Protein AF-A0A8J7AWM9-F1 (afdb_monomer)

Foldseek 3Di:
DDPDDPPCPDVVVVVVVVVVVVVVVVVVVVVVVVVVVVVVVVVVVCCCQAPPCWWKFKFFLQAATPWIYQNVCVLQVHPGRVRRRVVPPHCLPQFFPDNVLVVVVSVVQLVPQWDFQRWGWTAHPVRDIFIKGKTKGFDADPVRHGGIIITTMDTCRVVVVVVVVVVVVVVVVVVVVVVVVVVVVVVVVCPDPVNVVVVVVVVVVVVVVVVVD

Structure (mmCIF, N/CA/C/O backbone):
data_AF-A0A8J7AWM9-F1
#
_entry.id   AF-A0A8J7AWM9-F1
#
loop_
_atom_site.group_PDB
_atom_site.id
_atom_site.type_symbol
_atom_site.label_atom_id
_atom_site.label_alt_id
_atom_site.label_comp_id
_atom_site.label_asym_id
_atom_site.label_entity_id
_atom_site.label_seq_id
_atom_site.pdbx_PDB_ins_code
_atom_site.Cartn_x
_atom_site.Cartn_y
_atom_site.Cartn_z
_atom_site.occupancy
_atom_site.B_iso_or_equiv
_atom_site.auth_seq_id
_atom_site.auth_comp_id
_atom_site.auth_asym_id
_atom_site.auth_atom_id
_atom_site.pdbx_PDB_model_num
ATOM 1 N N . MET A 1 1 ? -50.708 18.987 71.396 1.00 39.00 1 MET A N 1
ATOM 2 C CA . MET A 1 1 ? -50.757 18.471 70.014 1.00 39.00 1 MET A CA 1
ATOM 3 C C . MET A 1 1 ? -49.565 19.037 69.255 1.00 39.00 1 MET A C 1
ATOM 5 O O . MET A 1 1 ? -49.459 20.246 69.143 1.00 39.00 1 MET A O 1
ATOM 9 N N . ASN A 1 2 ? -48.657 18.137 68.867 1.00 44.44 2 ASN A N 1
ATOM 10 C CA . ASN A 1 2 ? -47.600 18.208 67.848 1.00 44.44 2 ASN A CA 1
ATOM 11 C C . ASN A 1 2 ? -46.807 19.512 67.649 1.00 44.44 2 ASN A C 1
ATOM 13 O O . ASN A 1 2 ? -47.076 20.284 66.736 1.00 44.44 2 ASN A O 1
ATOM 17 N N . GLY A 1 3 ? -45.726 19.655 68.424 1.00 46.88 3 GLY A N 1
ATOM 18 C CA . GLY A 1 3 ? -44.553 20.435 68.028 1.00 46.88 3 GLY A CA 1
ATOM 19 C C . GLY A 1 3 ? -43.627 19.571 67.170 1.00 46.88 3 GLY A C 1
ATOM 20 O O . GLY A 1 3 ? -42.791 18.845 67.702 1.00 46.88 3 GLY A O 1
ATOM 21 N N . GLY A 1 4 ? -43.816 19.603 65.852 1.00 48.31 4 GLY A N 1
ATOM 22 C CA . GLY A 1 4 ? -42.862 19.042 64.898 1.00 48.31 4 GLY A CA 1
ATOM 23 C C . GLY A 1 4 ? -41.741 20.048 64.678 1.00 48.31 4 GLY A C 1
ATOM 24 O O . GLY A 1 4 ? -41.959 21.067 64.031 1.00 48.31 4 GLY A O 1
ATOM 25 N N . ALA A 1 5 ? -40.567 19.794 65.256 1.00 51.22 5 ALA A N 1
ATOM 26 C CA . ALA A 1 5 ? -39.365 20.554 64.947 1.00 51.22 5 ALA A CA 1
ATOM 27 C C . ALA A 1 5 ? -39.035 20.358 63.460 1.00 51.22 5 ALA A C 1
ATOM 29 O O . ALA A 1 5 ? -38.795 19.236 63.011 1.00 51.22 5 ALA A O 1
ATOM 30 N N . ASP A 1 6 ? -39.082 21.448 62.701 1.00 53.09 6 ASP A N 1
ATOM 31 C CA . ASP A 1 6 ? -38.809 21.470 61.270 1.00 53.09 6 ASP A CA 1
ATOM 32 C C . ASP A 1 6 ? -37.301 21.277 61.039 1.00 53.09 6 ASP A C 1
ATOM 34 O O . ASP A 1 6 ? -36.518 22.228 61.014 1.00 53.09 6 ASP A O 1
ATOM 38 N N . LEU A 1 7 ? -36.887 20.011 60.936 1.00 53.19 7 LEU A N 1
ATOM 39 C CA . LEU A 1 7 ? -35.499 19.547 60.780 1.00 53.19 7 LEU A CA 1
ATOM 40 C C . LEU A 1 7 ? -34.778 20.143 59.550 1.00 53.19 7 LEU A C 1
ATOM 42 O O . LEU A 1 7 ? -33.559 20.038 59.445 1.00 53.19 7 LEU A O 1
ATOM 46 N N . LEU A 1 8 ? -35.498 20.800 58.633 1.00 52.47 8 LEU A N 1
ATOM 47 C CA . LEU A 1 8 ? -34.944 21.512 57.472 1.00 52.47 8 LEU A CA 1
ATOM 48 C C . LEU A 1 8 ? -34.601 22.991 57.749 1.00 52.47 8 LEU A C 1
ATOM 50 O O . LEU A 1 8 ? -34.046 23.667 56.873 1.00 52.47 8 LEU A O 1
ATOM 54 N N . SER A 1 9 ? -34.914 23.497 58.947 1.00 53.72 9 SER A N 1
ATOM 55 C CA . SER A 1 9 ? -34.579 24.857 59.397 1.00 53.72 9 SER A CA 1
ATOM 56 C C . SER A 1 9 ? -33.176 24.968 59.997 1.00 53.72 9 SER A C 1
ATOM 58 O O . SER A 1 9 ? -32.671 26.079 60.155 1.00 53.72 9 SER A O 1
ATOM 60 N N . ASP A 1 10 ? -32.539 23.840 60.329 1.00 55.00 10 ASP A N 1
ATOM 61 C CA . ASP A 1 10 ? -31.204 23.830 60.922 1.00 55.00 10 ASP A CA 1
ATOM 62 C C . ASP A 1 10 ? -30.148 24.221 59.863 1.00 55.00 10 ASP A C 1
ATOM 64 O O . ASP A 1 10 ? -29.989 23.520 58.849 1.00 55.00 10 ASP A O 1
ATOM 68 N N . PRO A 1 11 ? -29.416 25.337 60.054 1.00 59.16 11 PRO A N 1
ATOM 69 C CA . PRO A 1 11 ? -28.419 25.805 59.097 1.00 59.16 11 PRO A CA 1
ATOM 70 C C . PRO A 1 11 ? -27.324 24.765 58.815 1.00 59.16 11 PRO A C 1
ATOM 72 O O . PRO A 1 11 ? -26.828 24.721 57.687 1.00 59.16 11 PRO A O 1
ATOM 75 N N . ALA A 1 12 ? -27.000 23.874 59.761 1.00 56.69 12 ALA A N 1
ATOM 76 C CA . ALA A 1 12 ? -26.017 22.807 59.550 1.00 56.69 12 ALA A CA 1
ATOM 77 C C . ALA A 1 12 ? -26.527 21.705 58.597 1.00 56.69 12 ALA A C 1
ATOM 79 O O . ALA A 1 12 ? -25.768 21.188 57.767 1.00 56.69 12 ALA A O 1
ATOM 80 N N . ILE A 1 13 ? -27.826 21.383 58.655 1.00 57.06 13 ILE A N 1
ATOM 81 C CA . ILE A 1 13 ? -28.477 20.394 57.778 1.00 57.06 13 ILE A CA 1
ATOM 82 C C . ILE A 1 13 ? -28.680 20.977 56.373 1.00 57.06 13 ILE A C 1
ATOM 84 O O . ILE A 1 13 ? -28.414 20.293 55.383 1.00 57.06 13 ILE A O 1
ATOM 88 N N . ARG A 1 14 ? -29.038 22.266 56.253 1.00 55.66 14 ARG A N 1
ATOM 89 C CA . ARG A 1 14 ? -29.086 22.975 54.957 1.00 55.66 14 ARG A CA 1
ATOM 90 C C . ARG A 1 14 ? -27.722 23.062 54.283 1.00 55.66 14 ARG A C 1
ATOM 92 O O . ARG A 1 14 ? -27.625 22.819 53.083 1.00 55.66 14 ARG A O 1
ATOM 99 N N . GLN A 1 15 ? -26.673 23.389 55.035 1.00 55.38 15 GLN A N 1
ATOM 100 C CA . GLN A 1 15 ? -25.325 23.518 54.483 1.00 55.38 15 GLN A CA 1
ATOM 101 C C . GLN A 1 15 ? -24.774 22.158 54.031 1.00 55.38 15 GLN A C 1
ATOM 103 O O . GLN A 1 15 ? -24.171 22.073 52.963 1.00 55.38 15 GLN A O 1
ATOM 108 N N . SER A 1 16 ? -25.060 21.085 54.774 1.00 54.59 16 SER A N 1
ATOM 109 C CA . SER A 1 16 ? -24.693 19.711 54.400 1.00 54.59 16 SER A CA 1
ATOM 110 C C . SER A 1 16 ? -25.494 19.197 53.192 1.00 54.59 16 SER A C 1
ATOM 112 O O . SER A 1 16 ? -24.907 18.657 52.257 1.00 54.59 16 SER A O 1
ATOM 114 N N . SER A 1 17 ? -26.810 19.437 53.152 1.00 52.88 17 SER A N 1
ATOM 115 C CA . SER A 1 17 ? -27.691 19.077 52.026 1.00 52.88 17 SER A CA 1
ATOM 116 C C . SER A 1 17 ? -27.332 19.819 50.726 1.00 52.88 17 SER A C 1
ATOM 118 O O . SER A 1 17 ? -27.237 19.212 49.656 1.00 52.88 17 SER A O 1
ATOM 120 N N . CYS A 1 18 ? -27.015 21.115 50.814 1.00 59.47 18 CYS A N 1
ATOM 121 C CA . CYS A 1 18 ? -26.544 21.919 49.682 1.00 59.47 18 CYS A CA 1
ATOM 122 C C . CYS A 1 18 ? -25.180 21.432 49.161 1.00 59.47 18 CYS A C 1
ATOM 124 O O . CYS A 1 18 ? -24.951 21.367 47.954 1.00 59.47 18 CYS A O 1
ATOM 126 N N . ARG A 1 19 ? -24.285 21.010 50.064 1.00 60.19 19 ARG A N 1
ATOM 127 C CA . ARG A 1 19 ? -22.951 20.507 49.713 1.00 60.19 19 ARG A CA 1
ATOM 128 C C . ARG A 1 19 ? -22.999 19.142 49.018 1.00 60.19 19 ARG A C 1
ATOM 130 O O . ARG A 1 19 ? -22.282 18.946 48.042 1.00 60.19 19 ARG A O 1
ATOM 137 N N . VAL A 1 20 ? -23.878 18.238 49.457 1.00 62.59 20 VAL A N 1
ATOM 138 C CA . VAL A 1 20 ? -24.116 16.946 48.786 1.00 62.59 20 VAL A CA 1
ATOM 139 C C . VAL A 1 20 ? -24.783 17.149 47.423 1.00 62.59 20 VAL A C 1
ATOM 141 O O . VAL A 1 20 ? -24.336 16.562 46.444 1.00 62.59 20 VAL A O 1
ATOM 144 N N . THR A 1 21 ? -25.783 18.030 47.319 1.00 63.12 21 THR A N 1
ATOM 145 C CA . THR A 1 21 ? -26.461 18.314 46.038 1.00 63.12 21 THR A CA 1
ATOM 146 C C . THR A 1 21 ? -25.514 18.966 45.024 1.00 63.12 21 THR A C 1
ATOM 148 O O . THR A 1 21 ? -25.519 18.592 43.855 1.00 63.12 21 THR A O 1
ATOM 151 N N . SER A 1 22 ? -24.650 19.884 45.474 1.00 62.28 22 SER A N 1
ATOM 152 C CA . SER A 1 22 ? -23.603 20.500 44.646 1.00 62.28 22 SER A CA 1
ATOM 153 C C . SER A 1 22 ? -22.589 19.466 44.140 1.00 62.28 22 SER A C 1
ATOM 155 O O . SER A 1 22 ? -22.312 19.426 42.947 1.00 62.28 22 SER A O 1
ATOM 157 N N . MET A 1 23 ? -22.123 18.556 45.007 1.00 67.62 23 MET A N 1
ATOM 158 C CA . MET A 1 23 ? -21.198 17.475 44.632 1.00 67.62 23 MET A CA 1
ATOM 159 C C . MET A 1 23 ? -21.816 16.467 43.643 1.00 67.62 23 MET A C 1
ATOM 161 O O . MET A 1 23 ? -21.136 16.000 42.731 1.00 67.62 23 MET A O 1
ATOM 165 N N . TYR A 1 24 ? -23.104 16.140 43.794 1.00 65.62 24 TYR A N 1
ATOM 166 C CA . TYR A 1 24 ? -23.822 15.276 42.848 1.00 65.62 24 TYR A CA 1
ATOM 167 C C . TYR A 1 24 ? -24.028 15.958 41.488 1.00 65.62 24 TYR A C 1
ATOM 169 O O . TYR A 1 24 ? -23.813 15.326 40.459 1.00 65.62 24 TYR A O 1
ATOM 177 N N . LEU A 1 25 ? -24.385 17.248 41.464 1.00 69.12 25 LEU A N 1
ATOM 178 C CA . LEU A 1 25 ? -24.535 18.020 40.223 1.00 69.12 25 LEU A CA 1
ATOM 179 C C . LEU A 1 25 ? -23.213 18.160 39.460 1.00 69.12 25 LEU A C 1
ATOM 181 O O . LEU A 1 25 ? -23.213 18.050 38.233 1.00 69.12 25 LEU A O 1
ATOM 185 N N . THR A 1 26 ? -22.090 18.372 40.153 1.00 70.88 26 THR A N 1
ATOM 186 C CA . THR A 1 26 ? -20.768 18.435 39.509 1.00 70.88 26 THR A CA 1
ATOM 187 C C . THR A 1 26 ? -20.360 17.081 38.936 1.00 70.88 26 THR A C 1
ATOM 189 O O . THR A 1 26 ? -19.962 17.025 37.778 1.00 70.88 26 THR A O 1
ATOM 192 N N . PHE A 1 27 ? -20.558 15.986 39.679 1.00 73.44 27 PHE A N 1
ATOM 193 C CA . PHE A 1 27 ? -20.249 14.631 39.207 1.00 73.44 27 PHE A CA 1
ATOM 194 C C . PHE A 1 27 ? -21.070 14.236 37.967 1.00 73.44 27 PHE A C 1
ATOM 196 O O . PHE A 1 27 ? -20.525 13.719 36.991 1.00 73.44 27 PHE A O 1
ATOM 203 N N . ASP A 1 28 ? -22.374 14.528 37.959 1.00 77.81 28 ASP A N 1
ATOM 204 C CA . ASP A 1 28 ? -23.237 14.232 36.808 1.00 77.81 28 ASP A CA 1
ATOM 205 C C . ASP A 1 28 ? -22.915 15.115 35.591 1.00 77.81 28 ASP A C 1
ATOM 207 O O . ASP A 1 28 ? -23.090 14.691 34.447 1.00 77.81 28 ASP A O 1
ATOM 211 N N . THR A 1 29 ? -22.429 16.338 35.821 1.00 84.50 29 THR A N 1
ATOM 212 C C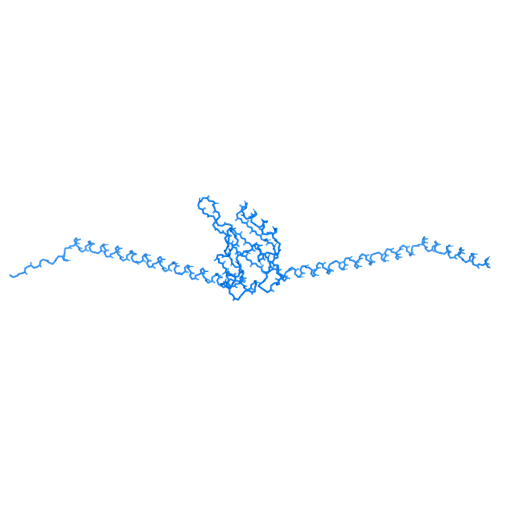A . THR A 1 29 ? -21.992 17.244 34.749 1.00 84.50 29 THR A CA 1
ATOM 213 C C . THR A 1 29 ? -20.671 16.777 34.139 1.00 84.50 29 THR A C 1
ATOM 215 O O . THR A 1 29 ? -20.568 16.706 32.917 1.00 84.50 29 THR A O 1
ATOM 218 N N . GLU A 1 30 ? -19.691 16.390 34.960 1.00 86.62 30 GLU A N 1
ATOM 219 C CA . GLU A 1 30 ? -18.404 15.844 34.507 1.00 86.62 30 GLU A CA 1
ATOM 220 C C . GLU A 1 30 ? -18.587 14.544 33.716 1.00 86.62 30 GLU A C 1
ATOM 222 O O . GLU A 1 30 ? -18.013 14.391 32.637 1.00 86.62 30 GLU A O 1
ATOM 227 N N . ARG A 1 31 ? -19.449 13.634 34.193 1.00 88.12 31 ARG A N 1
ATOM 228 C CA . ARG A 1 31 ? -19.762 12.390 33.474 1.00 88.12 31 ARG A CA 1
ATOM 229 C C . ARG A 1 31 ? -20.363 12.669 32.098 1.00 88.12 31 ARG A C 1
ATOM 231 O O . ARG A 1 31 ? -19.895 12.118 31.107 1.00 88.12 31 ARG A O 1
ATOM 238 N N . LYS A 1 32 ? -21.363 13.552 32.024 1.00 89.56 32 LYS A N 1
ATOM 239 C CA . LYS A 1 32 ? -22.009 13.919 30.753 1.00 89.56 32 LYS A CA 1
ATOM 240 C C . LYS A 1 32 ? -21.048 14.615 29.793 1.00 89.56 32 LYS A C 1
ATOM 242 O O . LYS A 1 32 ? -21.119 14.380 28.594 1.00 89.56 32 LYS A O 1
ATOM 247 N N . GLN A 1 33 ? -20.142 15.448 30.305 1.00 89.75 33 GLN A N 1
ATOM 248 C CA . GLN A 1 33 ? -19.107 16.082 29.488 1.00 89.75 33 GLN A CA 1
ATOM 249 C C . GLN A 1 33 ? -18.105 15.062 28.940 1.00 89.75 33 GLN A C 1
ATOM 251 O O . GLN A 1 33 ? -17.739 15.157 27.773 1.00 89.75 33 GLN A O 1
ATOM 256 N N . ALA A 1 34 ? -17.694 14.074 29.740 1.00 89.81 34 ALA A N 1
ATOM 257 C CA . ALA A 1 34 ? -16.811 13.002 29.284 1.00 89.81 34 ALA A CA 1
ATOM 258 C C . ALA A 1 34 ? -17.487 12.100 28.237 1.00 89.81 34 ALA A C 1
ATOM 260 O O . ALA A 1 34 ? -16.866 11.758 27.232 1.00 89.81 34 ALA A O 1
ATOM 261 N N . GLU A 1 35 ? -18.761 11.755 28.439 1.00 92.69 35 GLU A N 1
ATOM 262 C CA . GLU A 1 35 ? -19.557 10.978 27.480 1.00 92.69 35 GLU A CA 1
ATOM 263 C C . GLU A 1 35 ? -19.738 11.726 26.155 1.00 92.69 35 GLU A C 1
ATOM 265 O O . GLU A 1 35 ? -19.537 11.150 25.088 1.00 92.69 35 GLU A O 1
ATOM 270 N N . GLU A 1 36 ? -20.055 13.020 26.210 1.00 93.50 36 GLU A N 1
ATOM 271 C CA . GLU A 1 36 ? -20.203 13.842 25.011 1.00 93.50 36 GLU A CA 1
ATOM 272 C C . GLU A 1 36 ? -18.865 14.045 24.289 1.00 93.50 36 GLU A C 1
ATOM 274 O O . GLU A 1 36 ? -18.798 13.935 23.066 1.00 93.50 36 GLU A O 1
ATOM 279 N N . ALA A 1 37 ? -17.776 14.276 25.029 1.00 91.25 37 ALA A N 1
ATOM 280 C CA . ALA A 1 37 ? -16.441 14.378 24.449 1.00 91.25 37 ALA A CA 1
ATOM 281 C C . ALA A 1 37 ? -16.023 13.075 23.753 1.00 91.25 37 ALA A C 1
ATOM 283 O O . ALA A 1 37 ? -15.461 13.120 22.658 1.00 91.25 37 ALA A O 1
ATOM 284 N N . LEU A 1 38 ? -16.333 11.921 24.354 1.00 92.75 38 LEU A N 1
ATOM 285 C CA . LEU A 1 38 ? -16.103 10.616 23.740 1.00 92.75 38 LEU A CA 1
ATOM 286 C C . LEU A 1 38 ? -16.938 10.452 22.465 1.00 92.75 38 LEU A C 1
ATOM 288 O O . LEU A 1 38 ? -16.384 10.097 21.428 1.00 92.75 38 LEU A O 1
ATOM 292 N N . ARG A 1 39 ? -18.235 10.782 22.509 1.00 94.06 39 ARG A N 1
ATOM 293 C CA . ARG A 1 39 ? -19.135 10.710 21.347 1.00 94.06 39 ARG A CA 1
ATOM 294 C C . ARG A 1 39 ? -18.622 11.555 20.182 1.00 94.06 39 ARG A C 1
ATOM 296 O O . ARG A 1 39 ? -18.516 11.063 19.062 1.00 94.06 39 ARG A O 1
ATOM 303 N N . VAL A 1 40 ? -18.252 12.808 20.448 1.00 93.06 40 VAL A N 1
ATOM 304 C CA . VAL A 1 40 ? -17.713 13.723 19.432 1.00 93.06 40 VAL A CA 1
ATOM 305 C C . VAL A 1 40 ? -16.381 13.210 18.878 1.00 93.06 40 VAL A C 1
ATOM 307 O O . VAL A 1 40 ? -16.149 13.274 17.671 1.00 93.06 40 VAL A O 1
ATOM 310 N N . ALA A 1 41 ? -15.503 12.670 19.727 1.00 92.69 41 ALA A N 1
ATOM 311 C CA . ALA A 1 41 ? -14.242 12.083 19.279 1.00 92.69 41 ALA A CA 1
ATOM 312 C C . ALA A 1 41 ? -14.461 10.855 18.376 1.00 92.69 41 ALA A C 1
ATOM 314 O O . ALA A 1 41 ? -13.803 10.733 17.342 1.00 92.69 41 ALA A O 1
ATOM 315 N N . GLU A 1 42 ? -15.405 9.978 18.723 1.00 92.31 42 GLU A N 1
ATOM 316 C CA . GLU A 1 42 ? -15.766 8.807 17.918 1.00 92.31 42 GLU A CA 1
ATOM 317 C C . GLU A 1 42 ? -16.391 9.191 16.572 1.00 92.31 42 GLU A C 1
ATOM 319 O O . GLU A 1 42 ? -16.048 8.599 15.547 1.00 92.31 42 GLU A O 1
ATOM 324 N N . GLU A 1 43 ? -17.275 10.191 16.550 1.00 92.94 43 GLU A N 1
ATOM 325 C CA . GLU A 1 43 ? -17.886 10.709 15.321 1.00 92.94 43 GLU A CA 1
ATOM 326 C C . GLU A 1 43 ? -16.841 11.327 14.393 1.00 92.94 43 GLU A C 1
ATOM 328 O O . GLU A 1 43 ? -16.813 11.023 13.199 1.00 92.94 43 GLU A O 1
ATOM 333 N N . ASN A 1 44 ? -15.926 12.126 14.944 1.00 90.94 44 ASN A N 1
ATOM 334 C CA . ASN A 1 44 ? -14.829 12.711 14.179 1.00 90.94 44 ASN A CA 1
ATOM 335 C C . ASN A 1 44 ? -13.900 11.633 13.612 1.00 90.94 44 ASN A C 1
ATOM 337 O O . ASN A 1 44 ? -13.564 11.671 12.428 1.00 90.94 44 ASN A O 1
ATOM 341 N N . TYR A 1 45 ? -13.517 10.648 14.430 1.00 89.50 45 TYR A N 1
ATOM 342 C CA . TYR A 1 45 ? -12.693 9.528 13.978 1.00 89.50 45 TYR A CA 1
ATOM 343 C C . TYR A 1 45 ? -13.377 8.748 12.851 1.00 89.50 45 TYR A C 1
ATOM 345 O O . TYR A 1 45 ? -12.760 8.492 11.818 1.00 89.50 45 TYR A O 1
ATOM 353 N N . ARG A 1 46 ? -14.661 8.411 13.020 1.00 90.25 46 ARG A N 1
ATOM 354 C CA . ARG A 1 46 ? -15.441 7.691 12.009 1.00 90.25 46 ARG A CA 1
ATOM 355 C C . ARG A 1 46 ? -15.528 8.480 10.711 1.00 90.25 46 ARG A C 1
ATOM 357 O O . ARG A 1 46 ? -15.298 7.915 9.651 1.00 90.25 46 ARG A O 1
ATOM 364 N N . SER A 1 47 ? -15.785 9.781 10.805 1.00 91.56 47 SER A N 1
ATOM 365 C CA . SER A 1 47 ? -15.870 10.662 9.644 1.00 91.56 47 SER A CA 1
ATOM 366 C C . SER A 1 47 ? -14.557 10.711 8.859 1.00 91.56 47 SER A C 1
ATOM 368 O O . SER A 1 47 ? -14.576 10.556 7.640 1.00 91.56 47 SER A O 1
ATOM 370 N N . ILE A 1 48 ? -13.412 10.852 9.539 1.00 90.69 48 ILE A N 1
ATOM 371 C CA . ILE A 1 48 ? -12.089 10.831 8.891 1.00 90.69 48 ILE A CA 1
ATOM 372 C C . ILE A 1 48 ? -11.826 9.467 8.254 1.00 90.69 48 ILE A C 1
ATOM 374 O O . ILE A 1 48 ? -11.361 9.395 7.122 1.00 90.69 48 ILE A O 1
ATOM 378 N N . PHE A 1 49 ? -12.132 8.383 8.966 1.00 92.06 49 PHE A N 1
ATOM 379 C CA . PHE A 1 49 ? -11.871 7.032 8.488 1.00 92.06 49 PHE A CA 1
ATOM 380 C C . PHE A 1 49 ? -12.718 6.682 7.256 1.00 92.06 49 PHE A C 1
ATOM 382 O O . PHE A 1 49 ? -12.177 6.216 6.255 1.00 92.06 49 PHE A O 1
ATOM 389 N N . GLU A 1 50 ? -14.029 6.928 7.306 1.00 91.38 50 GLU A N 1
ATOM 390 C CA . GLU A 1 50 ? -14.979 6.569 6.246 1.00 91.38 50 GLU A CA 1
ATOM 391 C C . GLU A 1 50 ? -14.856 7.454 5.001 1.00 91.38 50 GLU A C 1
ATOM 393 O O . GLU A 1 50 ? -15.019 6.948 3.891 1.00 91.38 50 GLU A O 1
ATOM 398 N N . ASN A 1 51 ? -14.536 8.743 5.171 1.00 91.06 51 ASN A N 1
ATOM 399 C CA . ASN A 1 51 ? -14.464 9.713 4.072 1.00 91.06 51 ASN A CA 1
ATOM 400 C C . ASN A 1 51 ? -13.038 9.982 3.566 1.00 91.06 51 ASN A C 1
ATOM 402 O O . ASN A 1 51 ? -12.851 10.847 2.707 1.00 91.06 51 ASN A O 1
ATOM 406 N N . ALA A 1 52 ? -12.023 9.290 4.089 1.00 92.44 52 ALA A N 1
ATOM 407 C CA . ALA A 1 52 ? -10.663 9.416 3.578 1.00 92.44 52 ALA A CA 1
ATOM 408 C C . ALA A 1 52 ? -10.592 9.023 2.095 1.00 92.44 52 ALA A C 1
ATOM 410 O O . ALA A 1 52 ? -11.219 8.060 1.659 1.00 92.44 52 ALA A O 1
ATOM 411 N N . LEU A 1 53 ? -9.802 9.775 1.326 1.00 88.38 53 LEU A N 1
ATOM 412 C CA . LEU A 1 53 ? -9.535 9.480 -0.085 1.00 88.38 53 LEU A CA 1
ATOM 413 C C . LEU A 1 53 ? -8.5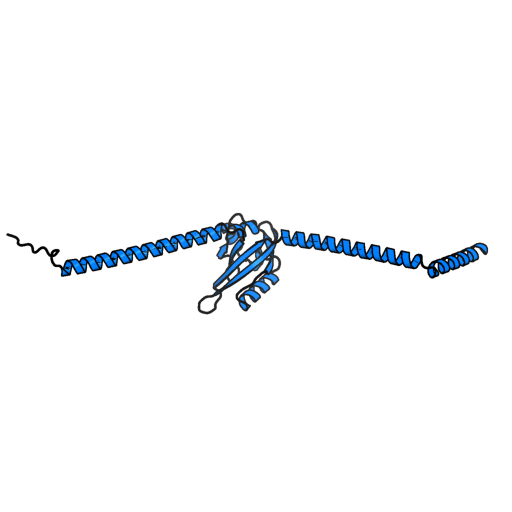26 8.338 -0.250 1.00 88.38 53 LEU A C 1
ATOM 415 O O . LEU A 1 53 ? -8.558 7.618 -1.245 1.00 88.38 53 LEU A O 1
ATOM 419 N N . GLU A 1 54 ? -7.644 8.180 0.732 1.00 93.62 54 GLU A N 1
ATOM 420 C CA . GLU A 1 54 ? -6.624 7.141 0.775 1.00 93.62 54 GLU A CA 1
ATOM 421 C C . GLU A 1 54 ? -7.121 5.909 1.528 1.00 93.62 54 GLU A C 1
ATOM 423 O O . GLU A 1 54 ? -7.980 5.983 2.416 1.00 93.62 54 GLU A O 1
ATOM 428 N N . GLY A 1 55 ? -6.563 4.753 1.176 1.00 97.19 55 GLY A N 1
ATOM 429 C CA . GLY A 1 55 ? -6.911 3.495 1.808 1.00 97.19 55 GLY A CA 1
ATOM 430 C C . GLY A 1 55 ? -6.312 3.394 3.203 1.00 97.19 55 GLY A C 1
ATOM 431 O O . GLY A 1 55 ? -5.113 3.201 3.334 1.00 97.19 55 GLY A O 1
ATOM 432 N N . ILE A 1 56 ? -7.128 3.466 4.247 1.00 97.56 56 ILE A N 1
ATOM 433 C CA . ILE A 1 56 ? -6.690 3.288 5.635 1.00 97.56 56 ILE A CA 1
ATOM 434 C C . ILE A 1 56 ? -6.928 1.838 6.043 1.00 97.56 56 ILE A C 1
ATOM 436 O O . ILE A 1 56 ? -8.000 1.277 5.793 1.00 97.56 56 ILE A O 1
ATOM 440 N N . PHE A 1 57 ? -5.952 1.238 6.720 1.00 97.00 57 PHE A N 1
ATOM 441 C CA . PHE A 1 57 ? -6.075 -0.121 7.231 1.00 97.00 57 PHE A CA 1
ATOM 442 C C . PHE A 1 57 ? -5.459 -0.294 8.619 1.00 97.00 57 PHE A C 1
ATOM 444 O O . PHE A 1 57 ? -4.575 0.449 9.046 1.00 97.00 57 PHE A O 1
ATOM 451 N N . GLN A 1 58 ? -5.905 -1.352 9.287 1.00 97.12 58 GLN A N 1
ATOM 452 C CA . GLN A 1 58 ? -5.208 -2.007 10.381 1.00 97.12 58 GLN A CA 1
ATOM 453 C C . GLN A 1 58 ? -5.102 -3.494 10.046 1.00 97.12 58 GLN A C 1
ATOM 455 O O . GLN A 1 58 ? -6.091 -4.109 9.645 1.00 97.12 58 GLN A O 1
ATOM 460 N N . SER A 1 59 ? -3.917 -4.078 10.197 1.00 96.50 59 SER A N 1
ATOM 461 C CA . SER A 1 59 ? -3.680 -5.509 9.994 1.00 96.50 59 SER A CA 1
ATOM 462 C C . SER A 1 59 ? -2.957 -6.117 11.180 1.00 96.50 59 SER A C 1
ATOM 464 O O . SER A 1 59 ? -2.207 -5.438 11.882 1.00 96.50 59 SER A O 1
ATOM 466 N N . SER A 1 60 ? -3.189 -7.401 11.404 1.00 95.12 60 SER A N 1
ATOM 467 C CA . SER A 1 60 ? -2.495 -8.134 12.449 1.00 95.12 60 SER A CA 1
ATOM 468 C C . SER A 1 60 ? -1.067 -8.511 12.019 1.00 95.12 60 SER A C 1
ATOM 470 O O . SER A 1 60 ? -0.779 -8.574 10.813 1.00 95.12 60 SER A O 1
ATOM 472 N N . PRO A 1 61 ? -0.180 -8.831 12.978 1.00 91.44 61 PRO A N 1
ATOM 473 C CA . PRO A 1 61 ? 1.131 -9.411 12.689 1.00 91.44 61 PRO A CA 1
ATOM 474 C C . PRO A 1 61 ? 1.056 -10.701 11.859 1.00 91.44 61 PRO A C 1
ATOM 476 O O . PRO A 1 61 ? 1.901 -10.948 11.002 1.00 91.44 61 PRO A O 1
ATOM 479 N N . GLU A 1 62 ? 0.001 -11.497 12.045 1.00 90.88 62 GLU A N 1
ATOM 480 C CA . GLU A 1 62 ? -0.224 -12.755 11.320 1.00 90.88 62 GLU A CA 1
ATOM 481 C C . GLU A 1 62 ? -0.708 -12.548 9.874 1.00 90.88 62 GLU A C 1
ATOM 483 O O . GLU A 1 62 ? -0.769 -13.502 9.096 1.00 90.88 62 GLU A O 1
ATOM 488 N N . GLY A 1 63 ? -1.022 -11.307 9.488 1.00 91.75 63 GLY A N 1
ATOM 489 C CA . GLY A 1 63 ? -1.310 -10.942 8.105 1.00 91.75 63 GLY A CA 1
ATOM 490 C C . GLY A 1 63 ? -2.772 -11.086 7.696 1.00 91.75 63 GLY A C 1
ATOM 491 O O . GLY A 1 63 ? -3.036 -11.481 6.562 1.00 91.75 63 GLY A O 1
ATOM 492 N N . TYR A 1 64 ? -3.716 -10.735 8.568 1.00 94.38 64 TYR A N 1
ATOM 493 C CA . TYR A 1 64 ? -5.121 -10.515 8.200 1.00 94.38 64 TYR A CA 1
ATOM 494 C C . TYR A 1 64 ? -5.556 -9.081 8.527 1.00 94.38 64 TYR A C 1
ATOM 496 O O . TYR A 1 64 ? -4.950 -8.403 9.360 1.00 94.38 64 TYR A O 1
ATOM 504 N N . PHE A 1 65 ? -6.598 -8.593 7.853 1.00 96.81 65 PHE A N 1
ATOM 505 C CA . PHE A 1 65 ? -7.139 -7.260 8.114 1.00 96.81 65 PHE A CA 1
ATOM 506 C C . PHE A 1 65 ? -8.000 -7.252 9.380 1.00 96.81 65 PHE A C 1
ATOM 508 O O . PHE A 1 65 ? -8.880 -8.088 9.557 1.00 96.81 65 PHE A O 1
ATOM 515 N N . ILE A 1 66 ? -7.757 -6.268 10.243 1.00 96.38 66 ILE A N 1
ATOM 516 C CA . ILE A 1 66 ? -8.567 -5.967 11.430 1.00 96.38 66 ILE A CA 1
ATOM 517 C C . ILE A 1 66 ? -9.600 -4.896 11.071 1.00 96.38 66 ILE A C 1
ATOM 519 O O . ILE A 1 66 ? -10.775 -5.006 11.418 1.00 96.38 66 ILE A O 1
ATOM 523 N N . ARG A 1 67 ? -9.160 -3.850 10.362 1.00 95.75 67 ARG A N 1
ATOM 524 C CA . ARG A 1 67 ? -10.007 -2.766 9.858 1.00 95.75 67 ARG A CA 1
ATOM 525 C C . ARG A 1 67 ? -9.523 -2.330 8.491 1.00 95.75 67 ARG A C 1
ATOM 527 O O . ARG A 1 67 ? -8.322 -2.279 8.249 1.00 95.75 67 ARG A O 1
ATOM 534 N N . VAL A 1 68 ? -10.459 -1.956 7.636 1.00 97.38 68 VAL A N 1
ATOM 535 C CA . VAL A 1 68 ? -10.187 -1.295 6.360 1.00 97.38 68 VAL A CA 1
ATOM 536 C C . VAL A 1 68 ? -11.250 -0.227 6.152 1.00 97.38 68 VAL A C 1
ATOM 538 O O . VAL A 1 68 ? -12.379 -0.387 6.622 1.00 97.38 68 VAL A O 1
ATOM 541 N N . ASN A 1 69 ? -10.901 0.872 5.497 1.00 97.75 69 ASN A N 1
ATOM 542 C CA . ASN A 1 69 ? -11.877 1.892 5.138 1.00 97.75 69 ASN A CA 1
ATOM 543 C C . ASN A 1 69 ? -12.460 1.658 3.728 1.00 97.75 69 ASN A C 1
ATOM 545 O O . ASN A 1 69 ? -11.955 0.816 2.974 1.00 97.75 69 ASN A O 1
ATOM 549 N N . PRO A 1 70 ? -13.531 2.383 3.344 1.00 97.94 70 PRO A N 1
ATOM 550 C CA . PRO A 1 70 ? -14.139 2.248 2.020 1.00 97.94 70 PRO A CA 1
ATOM 551 C C . PRO A 1 70 ? -13.175 2.544 0.866 1.00 97.94 70 PRO A C 1
ATOM 553 O O . PRO A 1 70 ? -13.247 1.884 -0.169 1.00 97.94 70 PRO A O 1
ATOM 556 N N . ALA A 1 71 ? -12.251 3.494 1.038 1.00 97.62 71 ALA A N 1
ATOM 557 C CA . ALA A 1 71 ? -11.269 3.819 0.010 1.00 97.62 71 ALA A CA 1
ATOM 558 C C . ALA A 1 71 ? -10.321 2.649 -0.281 1.00 97.62 71 ALA A C 1
ATOM 560 O O . ALA A 1 71 ? -10.093 2.342 -1.447 1.00 97.62 71 ALA A O 1
ATOM 561 N N . LEU A 1 72 ? -9.839 1.936 0.743 1.00 97.75 72 LEU A N 1
ATOM 562 C CA . LEU A 1 72 ? -8.984 0.763 0.545 1.00 97.75 72 LEU A CA 1
ATOM 563 C C . LEU A 1 72 ? -9.726 -0.351 -0.196 1.00 97.75 72 LEU A C 1
ATOM 565 O O . LEU A 1 72 ? -9.190 -0.923 -1.144 1.00 97.75 72 LEU A O 1
ATOM 569 N N . ALA A 1 73 ? -10.968 -0.630 0.212 1.00 97.50 73 ALA A N 1
ATOM 570 C CA . ALA A 1 73 ? -11.808 -1.609 -0.469 1.00 97.50 73 ALA A CA 1
ATOM 571 C C . ALA A 1 73 ? -11.963 -1.247 -1.952 1.00 97.50 73 ALA A C 1
ATOM 573 O O . ALA A 1 73 ? -11.731 -2.088 -2.817 1.00 97.50 73 ALA A O 1
ATOM 574 N N . LYS A 1 74 ? -12.240 0.028 -2.248 1.00 97.12 74 LYS A N 1
ATOM 575 C CA . LYS A 1 74 ? -12.373 0.535 -3.615 1.00 97.12 74 LYS A CA 1
ATOM 576 C C . LYS A 1 74 ? -11.079 0.421 -4.427 1.00 97.12 74 LYS A C 1
ATOM 578 O O . LYS A 1 74 ? -11.154 -0.008 -5.574 1.00 97.12 74 LYS A O 1
ATOM 583 N N . ILE A 1 75 ? -9.921 0.758 -3.849 1.00 96.44 75 ILE A N 1
ATOM 584 C CA . ILE A 1 75 ? -8.602 0.622 -4.501 1.00 96.44 75 ILE A CA 1
ATOM 585 C C . ILE A 1 75 ? -8.393 -0.818 -4.988 1.00 96.44 75 ILE A C 1
ATOM 587 O O . ILE A 1 75 ? -8.007 -1.044 -6.129 1.00 96.44 75 ILE A O 1
ATOM 591 N N . TYR A 1 76 ? -8.723 -1.806 -4.155 1.00 96.88 76 TYR A N 1
ATOM 592 C CA . TYR A 1 76 ? -8.566 -3.220 -4.504 1.00 96.88 76 TYR A CA 1
ATOM 593 C C . TYR A 1 76 ? -9.777 -3.845 -5.218 1.00 96.88 76 TYR A C 1
ATOM 595 O O . TYR A 1 76 ? -9.768 -5.044 -5.510 1.00 96.88 76 TYR A O 1
ATOM 603 N N . GLY A 1 77 ? -10.809 -3.058 -5.531 1.00 96.50 77 GLY A N 1
ATOM 604 C CA . GLY A 1 77 ? -11.993 -3.514 -6.264 1.00 96.50 77 GLY A CA 1
ATOM 605 C C . GLY A 1 77 ? -12.959 -4.386 -5.453 1.00 96.50 77 GLY A C 1
ATOM 606 O O . GLY A 1 77 ? -13.648 -5.224 -6.031 1.00 96.50 77 GLY A O 1
ATOM 607 N N . TYR A 1 78 ? -12.996 -4.220 -4.131 1.00 97.31 78 TYR A N 1
ATOM 608 C CA . TYR A 1 78 ? -13.984 -4.836 -3.245 1.00 97.31 78 TYR A CA 1
ATOM 609 C C . TYR A 1 78 ? -15.209 -3.939 -3.069 1.00 97.31 78 TYR A C 1
ATOM 611 O O . TYR A 1 78 ? -15.104 -2.712 -3.055 1.00 97.31 78 TYR A O 1
ATOM 619 N N . ASP A 1 79 ? -16.371 -4.565 -2.883 1.00 96.38 79 ASP A N 1
ATOM 620 C CA . ASP A 1 79 ? -17.656 -3.857 -2.830 1.00 96.38 79 ASP A CA 1
ATOM 621 C C . ASP A 1 79 ? -17.834 -3.094 -1.511 1.00 96.38 79 ASP A C 1
ATOM 623 O O . ASP A 1 79 ? -18.525 -2.079 -1.436 1.00 96.38 79 ASP A O 1
ATOM 627 N N . SER A 1 80 ? -17.207 -3.588 -0.442 1.00 97.44 80 SER A N 1
ATOM 628 C CA . SER A 1 80 ? -17.232 -2.958 0.873 1.00 97.44 80 SER A CA 1
ATOM 629 C C . SER A 1 80 ? -16.006 -3.340 1.705 1.00 97.44 80 SER A C 1
ATOM 631 O O . SER A 1 80 ? -15.373 -4.368 1.446 1.00 97.44 80 SER A O 1
ATOM 633 N N . PRO A 1 81 ? -15.703 -2.575 2.770 1.00 97.12 81 PRO A N 1
ATOM 634 C CA . PRO A 1 81 ? -14.718 -2.977 3.769 1.00 97.12 81 PRO A CA 1
ATOM 635 C C . PRO A 1 81 ? -14.928 -4.386 4.325 1.00 97.12 81 PRO A C 1
ATOM 637 O O . PRO A 1 81 ? -13.977 -5.136 4.529 1.00 97.12 81 PRO A O 1
ATOM 640 N N . HIS A 1 82 ? -16.189 -4.753 4.554 1.00 97.12 82 HIS A N 1
ATOM 641 C CA . HIS A 1 82 ? -16.548 -6.049 5.112 1.00 97.12 82 HIS A CA 1
ATOM 642 C C . HIS A 1 82 ? -16.242 -7.196 4.142 1.00 97.12 82 HIS A C 1
ATOM 644 O O . HIS A 1 82 ? -15.630 -8.186 4.535 1.00 97.12 82 HIS A O 1
ATOM 650 N N . ASP A 1 83 ? -16.603 -7.020 2.869 1.00 97.25 83 ASP A N 1
ATOM 651 C CA . ASP A 1 83 ? -16.311 -7.961 1.782 1.00 97.25 83 ASP A CA 1
ATOM 652 C C . ASP A 1 83 ? -14.798 -8.192 1.620 1.00 97.25 83 ASP A C 1
ATOM 654 O O . ASP A 1 83 ? -14.347 -9.333 1.506 1.00 97.25 83 ASP A O 1
ATOM 658 N N . MET A 1 84 ? -13.996 -7.126 1.715 1.00 96.94 84 MET A N 1
ATOM 659 C CA . MET A 1 84 ? -12.535 -7.223 1.672 1.00 96.94 84 MET A CA 1
ATOM 660 C C . MET A 1 84 ? -11.964 -8.022 2.852 1.00 96.94 84 MET A C 1
ATOM 662 O O . MET A 1 84 ? -11.155 -8.926 2.642 1.00 96.94 84 MET A O 1
ATOM 666 N N . ILE A 1 85 ? -12.391 -7.721 4.084 1.00 96.56 85 ILE A N 1
ATOM 667 C CA . ILE A 1 85 ? -11.913 -8.414 5.294 1.00 96.56 85 ILE A CA 1
ATOM 668 C C . ILE A 1 85 ? -12.275 -9.905 5.256 1.00 96.56 85 ILE A C 1
ATOM 670 O O . ILE A 1 85 ? -11.466 -10.740 5.650 1.00 96.56 85 ILE A O 1
ATOM 674 N N . GLN A 1 86 ? -13.468 -10.259 4.771 1.00 95.50 86 GLN A N 1
ATOM 675 C CA . GLN A 1 86 ? -13.888 -11.660 4.668 1.00 95.50 86 GLN A CA 1
ATOM 676 C C . GLN A 1 86 ? -13.163 -12.422 3.555 1.00 95.50 86 GLN A C 1
ATOM 678 O O . GLN A 1 86 ? -12.844 -13.599 3.721 1.00 95.50 86 GLN A O 1
ATOM 683 N N . SER A 1 87 ? -12.904 -11.761 2.427 1.00 94.50 87 SER A N 1
ATOM 684 C CA . SER A 1 87 ? -12.260 -12.385 1.269 1.00 94.50 87 SER A CA 1
ATOM 685 C C . SER A 1 87 ? -10.754 -12.586 1.472 1.00 94.50 87 SER A C 1
ATOM 687 O O . SER A 1 87 ? -10.193 -13.601 1.044 1.00 94.50 87 SER A O 1
ATOM 689 N N . ILE A 1 88 ? -10.089 -11.632 2.134 1.00 93.75 88 ILE A N 1
ATOM 690 C CA . ILE A 1 88 ? -8.643 -11.655 2.367 1.00 93.75 88 ILE A CA 1
ATOM 691 C C . ILE A 1 88 ? -8.353 -12.239 3.750 1.00 93.75 88 ILE A C 1
ATOM 693 O O . ILE A 1 88 ? -8.215 -11.535 4.749 1.00 93.75 88 ILE A O 1
ATOM 697 N N . THR A 1 89 ? -8.197 -13.558 3.780 1.00 92.88 89 THR A N 1
ATOM 698 C CA . THR A 1 89 ? -7.796 -14.315 4.976 1.00 92.88 89 THR A CA 1
ATOM 699 C C . THR A 1 89 ? -6.280 -14.357 5.165 1.00 92.88 89 THR A C 1
ATOM 701 O O . THR A 1 89 ? -5.799 -14.631 6.264 1.00 92.88 89 THR A O 1
ATOM 704 N N . ASN A 1 90 ? -5.510 -14.085 4.106 1.00 93.19 90 ASN A N 1
ATOM 705 C CA . ASN A 1 90 ? -4.055 -14.016 4.155 1.00 93.19 90 ASN A CA 1
ATOM 706 C C . ASN A 1 90 ? -3.528 -12.928 3.210 1.00 93.19 90 ASN A C 1
ATOM 708 O O . ASN A 1 90 ? -3.396 -13.143 2.004 1.00 93.19 90 ASN A O 1
ATOM 712 N N . ILE A 1 91 ? -3.172 -11.775 3.777 1.00 93.12 91 ILE A N 1
ATOM 713 C CA . ILE A 1 91 ? -2.630 -10.615 3.058 1.00 93.12 91 ILE A CA 1
ATOM 714 C C . ILE A 1 91 ? -1.403 -11.017 2.234 1.00 93.12 91 ILE A C 1
ATOM 716 O O . ILE A 1 91 ? -1.318 -10.699 1.051 1.00 93.12 91 ILE A O 1
ATOM 720 N N . SER A 1 92 ? -0.472 -11.766 2.826 1.00 90.38 92 SER A N 1
ATOM 721 C CA . SER A 1 92 ? 0.790 -12.136 2.179 1.00 90.38 92 SER A CA 1
ATOM 722 C C . SER A 1 92 ? 0.606 -12.979 0.916 1.00 90.38 92 SER A C 1
ATOM 724 O O . SER A 1 92 ? 1.426 -12.887 0.011 1.00 90.38 92 SER A O 1
ATOM 726 N N . LYS A 1 93 ? -0.441 -13.811 0.860 1.00 90.06 93 LYS A N 1
ATOM 727 C CA . LYS A 1 93 ? -0.688 -14.740 -0.256 1.00 90.06 93 LYS A CA 1
ATOM 728 C C . LYS A 1 93 ? -1.722 -14.245 -1.260 1.00 90.06 93 LYS A C 1
ATOM 730 O O . LYS A 1 93 ? -1.670 -14.655 -2.412 1.00 90.06 93 LYS A O 1
ATOM 735 N N . GLN A 1 94 ? -2.699 -13.459 -0.812 1.00 92.19 94 GLN A N 1
ATOM 736 C CA . GLN A 1 94 ? -3.835 -13.052 -1.643 1.00 92.19 94 GLN A CA 1
ATOM 737 C C . GLN A 1 94 ? -3.716 -11.612 -2.135 1.00 92.19 94 GLN A C 1
ATOM 739 O O . GLN A 1 94 ? -4.230 -11.309 -3.204 1.00 92.19 94 GLN A O 1
ATOM 744 N N . LEU A 1 95 ? -3.059 -10.731 -1.371 1.00 93.88 95 LEU A N 1
ATOM 745 C CA . LEU A 1 95 ? -2.914 -9.325 -1.742 1.00 93.88 95 LEU A CA 1
ATOM 746 C C . LEU A 1 95 ? -1.605 -9.073 -2.486 1.00 93.88 95 LEU A C 1
ATOM 748 O O . LEU A 1 95 ? -1.613 -8.376 -3.487 1.00 93.88 95 LEU A O 1
ATOM 752 N N . TYR A 1 96 ? -0.484 -9.619 -2.014 1.00 95.50 96 TYR A N 1
ATOM 753 C CA . TYR A 1 96 ? 0.825 -9.357 -2.614 1.00 95.50 96 TYR A CA 1
ATOM 754 C C . TYR A 1 96 ? 1.068 -10.252 -3.830 1.00 95.50 96 TYR A C 1
ATOM 756 O O . TYR A 1 96 ? 0.969 -11.473 -3.736 1.00 95.50 96 TYR A O 1
ATOM 764 N N . VAL A 1 97 ? 1.457 -9.638 -4.949 1.00 94.88 97 VAL A N 1
ATOM 765 C CA . VAL A 1 97 ? 1.957 -10.369 -6.127 1.00 94.88 97 VAL A CA 1
ATOM 766 C C . VAL A 1 97 ? 3.321 -10.988 -5.825 1.00 94.88 97 VAL A C 1
ATOM 768 O O . VAL A 1 97 ? 3.582 -12.145 -6.144 1.00 94.88 97 VAL A O 1
ATOM 771 N N . ASP A 1 98 ? 4.178 -10.213 -5.163 1.00 93.19 98 ASP A N 1
ATOM 772 C CA . ASP A 1 98 ? 5.550 -10.584 -4.844 1.00 93.19 98 ASP A CA 1
ATOM 773 C C . ASP A 1 98 ? 5.659 -10.910 -3.347 1.00 93.19 98 ASP A C 1
ATOM 775 O O . ASP A 1 98 ? 5.718 -10.011 -2.504 1.00 93.19 98 ASP A O 1
ATOM 779 N N . ALA A 1 99 ? 5.693 -12.200 -2.999 1.00 88.75 99 ALA A N 1
ATOM 780 C CA . ALA A 1 99 ? 5.740 -12.643 -1.600 1.00 88.75 99 ALA A CA 1
ATOM 781 C C . ALA A 1 99 ? 6.982 -12.121 -0.845 1.00 88.75 99 ALA A C 1
ATOM 783 O O . ALA A 1 99 ? 6.907 -11.828 0.349 1.00 88.75 99 ALA A O 1
ATOM 784 N N . GLU A 1 100 ? 8.107 -11.945 -1.543 1.00 92.94 100 GLU A N 1
ATOM 785 C CA . GLU A 1 100 ? 9.341 -11.379 -0.981 1.00 92.94 100 GLU A CA 1
ATOM 786 C C . GLU A 1 100 ? 9.151 -9.929 -0.522 1.00 92.94 100 GLU A C 1
ATOM 788 O O . GLU A 1 100 ? 9.604 -9.560 0.561 1.00 92.94 100 GLU A O 1
ATOM 793 N N . ARG A 1 101 ? 8.374 -9.127 -1.264 1.00 93.88 101 ARG A N 1
ATOM 794 C CA . ARG A 1 101 ? 8.087 -7.730 -0.895 1.00 93.88 101 ARG A CA 1
ATOM 795 C C . ARG A 1 101 ? 7.308 -7.643 0.410 1.00 93.88 101 ARG A C 1
ATOM 797 O O . ARG A 1 101 ? 7.516 -6.723 1.198 1.00 93.88 101 ARG A O 1
ATOM 804 N N . ARG A 1 102 ? 6.446 -8.621 0.697 1.00 92.12 102 ARG A N 1
ATOM 805 C CA . ARG A 1 102 ? 5.780 -8.688 2.001 1.00 92.12 102 ARG A CA 1
ATOM 806 C C . ARG A 1 102 ? 6.764 -9.000 3.129 1.00 92.12 102 ARG A C 1
ATOM 808 O O . ARG A 1 102 ? 6.647 -8.410 4.200 1.00 92.12 102 ARG A O 1
ATOM 815 N N . ALA A 1 103 ? 7.723 -9.897 2.906 1.00 92.19 103 ALA A N 1
ATOM 816 C CA . ALA A 1 103 ? 8.749 -10.207 3.901 1.00 92.19 103 ALA A CA 1
ATOM 817 C C . ALA A 1 103 ? 9.665 -8.998 4.174 1.00 92.19 103 ALA A C 1
ATOM 819 O O . ALA A 1 103 ? 9.970 -8.710 5.334 1.00 92.19 103 ALA A O 1
ATOM 820 N N . GLU A 1 104 ? 10.037 -8.250 3.130 1.00 95.00 104 GLU A N 1
ATOM 821 C CA . GLU A 1 104 ? 10.765 -6.978 3.247 1.00 95.00 104 GLU A CA 1
ATOM 822 C C . GLU A 1 104 ? 9.991 -5.961 4.088 1.00 95.00 104 GLU A C 1
ATOM 824 O O . GLU A 1 104 ? 10.556 -5.380 5.015 1.00 95.00 104 GLU A O 1
ATOM 829 N N . PHE A 1 105 ? 8.693 -5.789 3.810 1.00 94.12 105 PHE A N 1
ATOM 830 C CA . PHE A 1 105 ? 7.821 -4.902 4.578 1.00 94.12 105 PHE A CA 1
ATOM 831 C C . PHE A 1 105 ? 7.819 -5.262 6.069 1.00 94.12 105 PHE A C 1
ATOM 833 O O . PHE A 1 105 ? 8.045 -4.388 6.905 1.00 94.12 105 PHE A O 1
ATOM 840 N N . ILE A 1 106 ? 7.592 -6.541 6.406 1.00 92.25 106 ILE A N 1
ATOM 841 C CA . ILE A 1 106 ? 7.539 -7.005 7.804 1.00 92.25 106 ILE A CA 1
ATOM 842 C C . ILE A 1 106 ? 8.888 -6.763 8.490 1.00 92.25 106 ILE A C 1
ATOM 844 O O . ILE A 1 106 ? 8.947 -6.167 9.561 1.00 92.25 106 ILE A O 1
ATOM 848 N N . THR A 1 107 ? 9.987 -7.139 7.837 1.00 93.69 107 THR A N 1
ATOM 849 C CA . THR A 1 107 ? 11.334 -6.961 8.396 1.00 93.69 107 THR A CA 1
ATOM 850 C C . THR A 1 107 ? 11.648 -5.483 8.641 1.00 93.69 107 THR A C 1
ATOM 852 O O . THR A 1 107 ? 12.191 -5.118 9.686 1.00 93.69 107 THR A O 1
ATOM 855 N N . ALA A 1 108 ? 11.309 -4.612 7.689 1.00 94.25 108 ALA A N 1
ATOM 856 C CA . ALA A 1 108 ? 11.570 -3.183 7.794 1.00 94.25 108 ALA A CA 1
ATOM 857 C C . ALA A 1 108 ? 10.745 -2.531 8.911 1.00 94.25 108 ALA A C 1
ATOM 859 O O . ALA A 1 108 ? 11.300 -1.786 9.722 1.00 94.25 108 ALA A O 1
ATOM 860 N N . ILE A 1 109 ? 9.445 -2.833 8.993 1.00 94.19 109 ILE A N 1
ATOM 861 C CA . ILE A 1 109 ? 8.562 -2.219 9.987 1.00 94.19 109 ILE A CA 1
ATOM 862 C C . ILE A 1 109 ? 8.850 -2.721 11.406 1.00 94.19 109 ILE A C 1
ATOM 864 O O . ILE A 1 109 ? 8.782 -1.935 12.345 1.00 94.19 109 ILE A O 1
ATOM 868 N N . GLU A 1 110 ? 9.242 -3.985 11.580 1.00 90.56 110 GLU A N 1
ATOM 869 C CA . GLU A 1 110 ? 9.653 -4.514 12.888 1.00 90.56 110 GLU A CA 1
ATOM 870 C C . GLU A 1 110 ? 10.988 -3.927 13.352 1.00 90.56 110 GLU A C 1
ATOM 872 O O . GLU A 1 110 ? 11.171 -3.655 14.538 1.00 90.56 110 GLU A O 1
ATOM 877 N N . LYS A 1 111 ? 11.915 -3.676 12.421 1.00 92.06 111 LYS A N 1
ATOM 878 C CA . LYS A 1 111 ? 13.224 -3.093 12.738 1.00 92.06 111 LYS A CA 1
ATOM 879 C C . LYS A 1 111 ? 13.152 -1.598 13.050 1.00 92.06 111 LYS A C 1
ATOM 881 O O . LYS A 1 111 ? 13.878 -1.120 13.920 1.00 92.06 111 LYS A O 1
ATOM 886 N N . HIS A 1 112 ? 12.339 -0.851 12.308 1.00 92.94 112 HIS A N 1
ATOM 887 C CA . HIS A 1 112 ? 12.328 0.615 12.351 1.00 92.94 112 HIS A CA 1
ATOM 888 C C . HIS A 1 112 ? 11.071 1.205 13.003 1.00 92.94 112 HIS A C 1
ATOM 890 O O . HIS A 1 112 ? 10.998 2.416 13.203 1.00 92.94 112 HIS A O 1
ATOM 896 N N . GLY A 1 113 ? 10.065 0.382 13.309 1.00 93.19 113 GLY A N 1
ATOM 897 C CA . GLY A 1 113 ? 8.764 0.792 13.849 1.00 93.19 113 GLY A CA 1
ATOM 898 C C . GLY A 1 113 ? 7.855 1.497 12.836 1.00 93.19 113 GLY A C 1
ATOM 899 O O . GLY A 1 113 ? 6.642 1.543 13.022 1.00 93.19 113 GLY A O 1
ATOM 900 N N . THR A 1 114 ? 8.418 2.033 11.753 1.00 96.00 114 THR A N 1
ATOM 901 C CA . THR A 1 114 ? 7.703 2.735 10.685 1.00 96.00 114 THR A CA 1
ATOM 902 C C . THR A 1 114 ? 8.311 2.404 9.330 1.00 96.00 114 THR A C 1
ATOM 904 O O . THR A 1 114 ? 9.498 2.093 9.228 1.00 96.00 114 THR A O 1
ATOM 907 N N . ILE A 1 115 ? 7.492 2.489 8.291 1.00 96.62 115 ILE A N 1
ATOM 908 C CA . ILE A 1 115 ? 7.894 2.377 6.896 1.00 96.62 115 ILE A CA 1
ATOM 909 C C . ILE A 1 115 ? 7.150 3.441 6.092 1.00 96.62 115 ILE A C 1
ATOM 911 O O . ILE A 1 115 ? 5.995 3.751 6.389 1.00 96.62 115 ILE A O 1
ATOM 915 N N . LYS A 1 116 ? 7.834 4.019 5.110 1.00 96.44 116 LYS A N 1
ATOM 916 C CA . LYS A 1 116 ? 7.298 5.052 4.226 1.00 96.44 116 LYS A CA 1
ATOM 917 C C . LYS A 1 116 ? 7.673 4.760 2.788 1.00 96.44 116 LYS A C 1
ATOM 919 O O . LYS A 1 116 ? 8.703 4.126 2.552 1.00 96.44 116 LYS A O 1
ATOM 924 N N . ASP A 1 117 ? 6.844 5.242 1.873 1.00 95.69 117 ASP A N 1
ATOM 925 C CA . ASP A 1 117 ? 7.039 5.178 0.429 1.00 95.69 117 ASP A CA 1
ATOM 926 C C . ASP A 1 117 ? 7.321 3.750 -0.071 1.00 95.69 117 ASP A C 1
ATOM 928 O O . ASP A 1 117 ? 8.040 3.536 -1.049 1.00 95.69 117 ASP A O 1
ATOM 932 N N . PHE A 1 118 ? 6.783 2.732 0.612 1.00 97.12 118 PHE A N 1
ATOM 933 C CA . PHE A 1 118 ? 7.043 1.349 0.236 1.00 97.12 118 PHE A CA 1
ATOM 934 C C . PHE A 1 118 ? 6.134 0.954 -0.924 1.00 97.12 118 PHE A C 1
ATOM 936 O O . PHE A 1 118 ? 4.920 0.847 -0.776 1.00 97.12 118 PHE A O 1
ATOM 943 N N . GLU A 1 119 ? 6.714 0.734 -2.096 1.00 97.25 119 GLU A N 1
ATOM 944 C CA . GLU A 1 119 ? 5.957 0.393 -3.299 1.00 97.25 119 GLU A CA 1
ATOM 945 C C . GLU A 1 119 ? 5.896 -1.124 -3.513 1.00 97.25 119 GLU A C 1
ATOM 947 O O . GLU A 1 119 ? 6.917 -1.818 -3.505 1.00 97.25 119 GLU A O 1
ATOM 952 N N . TYR A 1 120 ? 4.707 -1.654 -3.780 1.00 96.69 120 TYR A N 1
ATOM 953 C CA . TYR A 1 120 ? 4.508 -3.059 -4.126 1.00 96.69 120 TYR A CA 1
ATOM 954 C C . TYR A 1 120 ? 3.384 -3.234 -5.144 1.00 96.69 120 TYR A C 1
ATOM 956 O O . TYR A 1 120 ? 2.592 -2.326 -5.394 1.00 96.69 120 TYR A O 1
ATOM 964 N N . ARG A 1 121 ? 3.334 -4.426 -5.741 1.00 97.19 121 ARG A N 1
ATOM 965 C CA . ARG A 1 121 ? 2.253 -4.833 -6.636 1.00 97.19 121 ARG A CA 1
ATOM 966 C C . ARG A 1 121 ? 1.225 -5.643 -5.866 1.00 97.19 121 ARG A C 1
ATOM 968 O O . ARG A 1 121 ? 1.582 -6.621 -5.199 1.00 97.19 121 ARG A O 1
ATOM 975 N N . GLY A 1 122 ? -0.030 -5.231 -5.986 1.00 97.06 122 GLY A N 1
ATOM 976 C CA . GLY A 1 122 ? -1.163 -5.849 -5.318 1.00 97.06 122 GLY A CA 1
ATOM 977 C C . GLY A 1 122 ? -2.152 -6.474 -6.300 1.00 97.06 122 GLY A C 1
ATOM 978 O O . GLY A 1 122 ? -2.376 -5.924 -7.378 1.00 97.06 122 GLY A O 1
ATOM 979 N N . TYR A 1 123 ? -2.753 -7.603 -5.928 1.00 97.50 123 TYR A N 1
ATOM 980 C CA . TYR A 1 123 ? -3.891 -8.190 -6.632 1.00 97.50 123 TYR A CA 1
ATOM 981 C C . TYR A 1 123 ? -5.204 -7.535 -6.192 1.00 97.50 123 TYR A C 1
ATOM 983 O O . TYR A 1 123 ? -5.497 -7.416 -5.001 1.00 97.50 123 TYR A O 1
ATOM 991 N N . CYS A 1 124 ? -6.028 -7.162 -7.165 1.00 96.88 124 CYS A N 1
ATOM 992 C CA . CYS A 1 124 ? -7.416 -6.760 -6.961 1.00 96.88 124 CYS A CA 1
ATOM 993 C C . CYS A 1 124 ? -8.342 -7.987 -6.869 1.00 96.88 124 CYS A C 1
ATOM 995 O O . CYS A 1 124 ? -7.980 -9.089 -7.289 1.00 96.88 124 CYS A O 1
ATOM 997 N N . LYS A 1 125 ? -9.584 -7.791 -6.402 1.00 96.00 125 LYS A N 1
ATOM 998 C CA . LYS A 1 125 ? -10.617 -8.847 -6.295 1.00 96.00 125 LYS A CA 1
ATOM 999 C C . LYS A 1 125 ? -10.852 -9.607 -7.610 1.00 96.00 125 LYS A C 1
ATOM 1001 O O . LYS A 1 125 ? -11.101 -10.808 -7.602 1.00 96.00 125 LYS A O 1
ATOM 1006 N N . ASN A 1 126 ? -10.763 -8.915 -8.744 1.00 94.94 126 ASN A N 1
ATOM 1007 C CA . ASN A 1 126 ? -10.932 -9.480 -10.088 1.00 94.94 126 ASN A CA 1
ATOM 1008 C C . ASN A 1 126 ? -9.653 -10.138 -10.660 1.00 94.94 126 ASN A C 1
ATOM 1010 O O . ASN A 1 126 ? -9.677 -10.612 -11.794 1.00 94.94 126 ASN A O 1
ATOM 1014 N N . GLY A 1 127 ? -8.539 -10.133 -9.920 1.00 94.31 127 GLY A N 1
ATOM 1015 C CA . GLY A 1 127 ? -7.239 -10.655 -10.348 1.00 94.31 127 GLY A CA 1
ATOM 1016 C C . GLY A 1 127 ? -6.347 -9.675 -11.120 1.00 94.31 127 GLY A C 1
ATOM 1017 O O . GLY A 1 127 ? -5.223 -10.045 -11.460 1.00 94.31 127 GLY A O 1
ATOM 1018 N N . SER A 1 128 ? -6.787 -8.439 -11.396 1.00 96.31 128 SER A N 1
ATOM 1019 C CA . SER A 1 128 ? -5.904 -7.421 -11.982 1.00 96.31 128 SER A CA 1
ATOM 1020 C C . SER A 1 128 ? -4.800 -7.018 -11.008 1.00 96.31 128 SER A C 1
ATOM 1022 O O . SER A 1 128 ? -4.955 -7.148 -9.795 1.00 96.31 128 SER A O 1
ATOM 1024 N N . ILE A 1 129 ? -3.690 -6.511 -11.541 1.00 97.00 129 ILE A N 1
ATOM 1025 C CA . ILE A 1 129 ? -2.552 -6.051 -10.745 1.00 97.00 129 ILE A CA 1
ATOM 1026 C C . ILE A 1 129 ? -2.511 -4.528 -10.768 1.00 97.00 129 ILE A C 1
ATOM 1028 O O . ILE A 1 129 ? -2.561 -3.927 -11.841 1.00 97.00 129 ILE A O 1
ATOM 1032 N N . ILE A 1 130 ? -2.363 -3.932 -9.590 1.00 97.25 130 ILE A N 1
ATOM 1033 C CA . ILE A 1 130 ? -2.151 -2.495 -9.402 1.00 97.25 130 ILE A CA 1
ATOM 1034 C C . ILE A 1 130 ? -0.822 -2.239 -8.696 1.00 97.25 130 ILE A C 1
ATOM 1036 O O . ILE A 1 130 ? -0.303 -3.100 -7.980 1.00 97.25 130 ILE A O 1
ATOM 1040 N N . TRP A 1 131 ? -0.268 -1.048 -8.902 1.00 97.88 131 TRP A N 1
ATOM 1041 C CA . TRP A 1 131 ? 0.846 -0.553 -8.105 1.00 97.88 131 TRP A CA 1
ATOM 1042 C C . TRP A 1 131 ? 0.317 0.232 -6.918 1.00 97.88 131 TRP A C 1
ATOM 1044 O O . TRP A 1 131 ? -0.457 1.172 -7.076 1.00 97.88 131 TRP A O 1
ATOM 1054 N N . THR A 1 132 ? 0.792 -0.120 -5.733 1.00 97.31 132 THR A N 1
ATOM 1055 C CA . THR A 1 132 ? 0.392 0.532 -4.492 1.00 97.31 132 THR A CA 1
ATOM 1056 C C . THR A 1 132 ? 1.601 0.992 -3.706 1.00 97.31 132 THR A C 1
ATOM 1058 O O . THR A 1 132 ? 2.604 0.282 -3.622 1.00 97.31 132 THR A O 1
ATOM 1061 N N . GLN A 1 133 ? 1.478 2.161 -3.095 1.00 97.75 133 GLN A N 1
ATOM 1062 C CA . GLN A 1 133 ? 2.425 2.692 -2.128 1.00 97.75 133 GLN A CA 1
ATOM 1063 C C . GLN A 1 133 ? 1.814 2.605 -0.731 1.00 97.75 133 GLN A C 1
ATOM 1065 O O . GLN A 1 133 ? 0.629 2.892 -0.569 1.00 97.75 133 GLN A O 1
ATOM 1070 N N . ILE A 1 134 ? 2.601 2.196 0.263 1.00 97.19 134 ILE A N 1
ATOM 1071 C CA . ILE A 1 134 ? 2.165 2.082 1.657 1.00 97.19 134 ILE A CA 1
ATOM 1072 C C . ILE A 1 134 ? 3.093 2.841 2.603 1.00 97.19 134 ILE A C 1
ATOM 1074 O O . ILE A 1 134 ? 4.312 2.648 2.591 1.00 97.19 134 ILE A O 1
ATOM 1078 N N . ASP A 1 135 ? 2.464 3.617 3.483 1.00 97.88 135 ASP A N 1
ATOM 1079 C CA . ASP A 1 135 ? 3.074 4.183 4.681 1.00 97.88 135 ASP A CA 1
ATOM 1080 C C . ASP A 1 135 ? 2.421 3.524 5.890 1.00 97.88 135 ASP A C 1
ATOM 1082 O O . ASP A 1 135 ? 1.197 3.539 6.031 1.00 97.88 135 ASP A O 1
ATOM 1086 N N . ALA A 1 136 ? 3.218 2.932 6.774 1.00 97.50 136 ALA A N 1
ATOM 1087 C CA . ALA A 1 136 ? 2.689 2.197 7.914 1.00 97.50 136 ALA A CA 1
ATOM 1088 C C . ALA A 1 136 ? 3.579 2.307 9.149 1.00 97.50 136 ALA 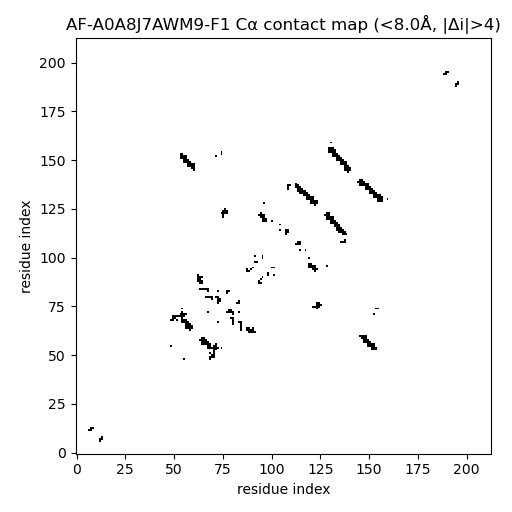A C 1
ATOM 1090 O O . ALA A 1 136 ? 4.784 2.555 9.071 1.00 97.50 136 ALA A O 1
ATOM 1091 N N . ARG A 1 137 ? 2.977 2.074 10.313 1.00 97.19 137 ARG A N 1
ATOM 1092 C CA . ARG A 1 137 ? 3.679 1.946 11.590 1.00 97.19 137 ARG A CA 1
ATOM 1093 C C . ARG A 1 137 ? 3.236 0.712 12.358 1.00 97.19 137 ARG A C 1
ATOM 1095 O O . ARG A 1 137 ? 2.083 0.290 12.263 1.00 97.19 137 ARG A O 1
ATOM 1102 N N . ALA A 1 138 ? 4.154 0.162 13.140 1.00 96.75 138 ALA A N 1
ATOM 1103 C CA . ALA A 1 138 ? 3.852 -0.847 14.139 1.00 96.75 138 ALA A CA 1
ATOM 1104 C C . ALA A 1 138 ? 3.328 -0.165 15.404 1.00 96.75 138 ALA A C 1
ATOM 1106 O O . ALA A 1 138 ? 3.962 0.743 15.944 1.00 96.75 138 ALA A O 1
ATOM 1107 N N . VAL A 1 139 ? 2.169 -0.610 15.881 1.00 96.06 139 VAL A N 1
ATOM 1108 C CA . VAL A 1 139 ? 1.628 -0.205 17.177 1.00 96.06 139 VAL A CA 1
ATOM 1109 C C . VAL A 1 139 ? 1.955 -1.296 18.180 1.00 96.06 139 VAL A C 1
ATOM 1111 O O . VAL A 1 139 ? 1.599 -2.457 17.977 1.00 96.06 139 VAL A O 1
ATOM 1114 N N . THR A 1 140 ? 2.652 -0.928 19.253 1.00 94.75 140 THR A N 1
ATOM 1115 C CA . THR A 1 140 ? 3.121 -1.863 20.277 1.00 94.75 140 THR A CA 1
ATOM 1116 C C . THR A 1 140 ? 2.394 -1.682 21.603 1.00 94.75 140 THR A C 1
ATOM 1118 O O . THR A 1 140 ? 1.923 -0.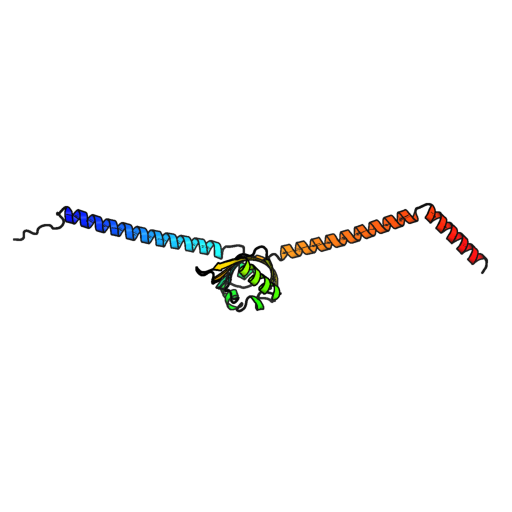592 21.925 1.00 94.75 140 THR A O 1
ATOM 1121 N N . ASP A 1 141 ? 2.346 -2.745 22.401 1.00 93.44 141 ASP A N 1
ATOM 1122 C CA . ASP A 1 141 ? 1.934 -2.678 23.800 1.00 93.44 141 ASP A CA 1
ATOM 1123 C C . ASP A 1 141 ? 3.030 -2.055 24.689 1.00 93.44 141 ASP A C 1
ATOM 1125 O O . ASP A 1 141 ? 4.130 -1.724 24.235 1.00 93.44 141 ASP A O 1
ATOM 1129 N N . GLY A 1 142 ? 2.742 -1.913 25.988 1.00 91.31 142 GLY A N 1
ATOM 1130 C CA . GLY A 1 142 ? 3.704 -1.402 26.973 1.00 91.31 142 GLY A CA 1
ATOM 1131 C C . GLY A 1 142 ? 4.946 -2.283 27.180 1.00 91.31 142 GLY A C 1
ATOM 1132 O O . GLY A 1 142 ? 5.898 -1.838 27.814 1.00 91.31 142 GLY A O 1
ATOM 1133 N N . ASN A 1 143 ? 4.959 -3.503 26.634 1.00 90.50 143 ASN A N 1
ATOM 1134 C CA . ASN A 1 143 ? 6.074 -4.449 26.692 1.00 90.50 143 ASN A CA 1
ATOM 1135 C C . ASN A 1 143 ? 6.863 -4.509 25.369 1.00 90.50 143 ASN A C 1
ATOM 1137 O O . ASN A 1 143 ? 7.751 -5.351 25.229 1.00 90.50 143 ASN A O 1
ATOM 1141 N N . GLY A 1 144 ? 6.537 -3.655 24.393 1.00 86.56 144 GLY A N 1
ATOM 1142 C CA . GLY A 1 144 ? 7.189 -3.617 23.084 1.00 86.56 144 GLY A CA 1
ATOM 1143 C C . GLY A 1 144 ? 6.740 -4.714 22.115 1.00 86.56 144 GLY A C 1
ATOM 1144 O O . GLY A 1 144 ? 7.376 -4.898 21.080 1.00 86.56 144 GLY A O 1
ATOM 1145 N N . ARG A 1 145 ? 5.661 -5.450 22.411 1.00 90.69 145 ARG A N 1
ATOM 1146 C CA . ARG A 1 145 ? 5.090 -6.432 21.476 1.00 90.69 145 ARG A CA 1
ATOM 1147 C C . ARG A 1 145 ? 4.189 -5.728 20.477 1.00 90.69 145 ARG A C 1
ATOM 1149 O O . ARG A 1 145 ? 3.354 -4.921 20.873 1.00 90.69 145 ARG A O 1
ATOM 1156 N N . VAL A 1 146 ? 4.322 -6.055 19.196 1.00 93.56 146 VAL A N 1
ATOM 1157 C CA . VAL A 1 146 ? 3.453 -5.508 18.146 1.00 93.56 146 VAL A CA 1
ATOM 1158 C C . VAL A 1 146 ? 2.035 -6.056 1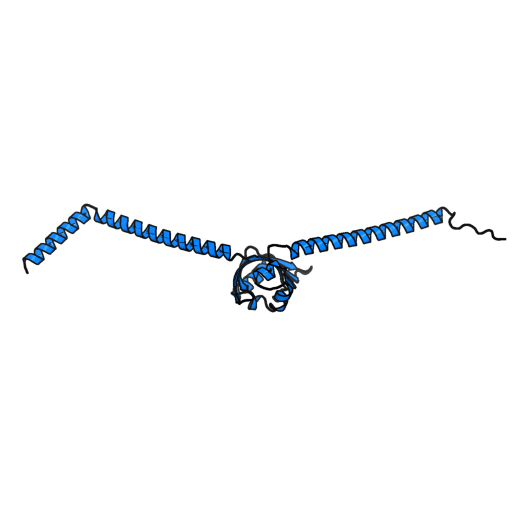8.316 1.00 93.56 146 VAL A C 1
ATOM 1160 O O . VAL A 1 146 ? 1.835 -7.267 18.315 1.00 93.56 146 VAL A O 1
ATOM 1163 N N . ILE A 1 147 ? 1.059 -5.160 18.457 1.00 95.06 147 ILE A N 1
ATOM 1164 C CA . ILE A 1 147 ? -0.370 -5.491 18.537 1.00 95.06 147 ILE A CA 1
ATOM 1165 C C . ILE A 1 147 ? -0.966 -5.538 17.127 1.00 95.06 147 ILE A C 1
ATOM 1167 O O . ILE A 1 147 ? -1.704 -6.460 16.790 1.00 95.06 147 ILE A O 1
ATOM 1171 N N . TYR A 1 148 ? -0.651 -4.540 16.301 1.00 96.38 148 TYR A N 1
ATOM 1172 C CA . TYR A 1 148 ? -1.096 -4.445 14.913 1.00 96.38 148 TYR A CA 1
ATOM 1173 C C . TYR A 1 148 ? -0.220 -3.465 14.125 1.00 96.38 148 TYR A C 1
ATOM 1175 O O . TYR A 1 148 ? 0.514 -2.652 14.693 1.00 96.38 148 TYR A O 1
ATOM 1183 N N . TYR A 1 149 ? -0.332 -3.523 12.802 1.00 96.62 149 TYR A N 1
ATOM 1184 C CA . TYR A 1 149 ? 0.177 -2.502 11.895 1.00 96.62 149 TYR A CA 1
ATOM 1185 C C . TYR A 1 149 ? -0.974 -1.635 11.418 1.00 96.62 149 TYR A C 1
ATOM 1187 O O . TYR A 1 149 ? -2.028 -2.157 11.055 1.00 96.62 149 TYR A O 1
ATOM 1195 N N . GLU A 1 150 ? -0.766 -0.329 11.366 1.00 96.75 150 GLU A N 1
ATOM 1196 C CA . GLU A 1 150 ? -1.724 0.600 10.775 1.00 96.75 150 GLU A CA 1
ATOM 1197 C C . GLU A 1 150 ? -1.034 1.516 9.781 1.00 96.75 150 GLU A C 1
ATOM 1199 O O . GLU A 1 150 ? 0.159 1.806 9.913 1.00 96.75 150 GLU A O 1
ATOM 1204 N N . GLY A 1 151 ? -1.778 1.956 8.777 1.00 96.75 151 GLY A N 1
ATOM 1205 C CA . GLY A 1 151 ? -1.196 2.749 7.714 1.00 96.75 151 GLY A CA 1
ATOM 1206 C C . GLY A 1 151 ? -2.192 3.193 6.665 1.00 96.75 151 GLY A C 1
ATOM 1207 O O . GLY A 1 151 ? -3.394 2.920 6.749 1.00 96.75 151 GLY A O 1
ATOM 1208 N N . ILE A 1 152 ? -1.632 3.870 5.673 1.00 97.62 152 ILE A N 1
ATOM 1209 C CA . ILE A 1 152 ? -2.316 4.346 4.482 1.00 97.62 152 ILE A CA 1
ATOM 1210 C C . ILE A 1 152 ? -1.749 3.652 3.249 1.00 97.62 152 ILE A C 1
ATOM 1212 O O . ILE A 1 152 ? -0.567 3.312 3.190 1.00 97.62 152 ILE A O 1
ATOM 1216 N N . VAL A 1 153 ? -2.612 3.429 2.269 1.00 97.69 153 VAL A N 1
ATOM 1217 C CA . VAL A 1 153 ? -2.291 2.848 0.974 1.00 97.69 153 VAL A CA 1
ATOM 1218 C C . VAL A 1 153 ? -2.821 3.773 -0.104 1.00 97.69 153 VAL A C 1
ATOM 1220 O O . VAL A 1 153 ? -3.991 4.167 -0.087 1.00 97.69 153 VAL A O 1
ATOM 1223 N N . GLN A 1 154 ? -1.962 4.067 -1.068 1.00 97.19 154 GLN A N 1
ATOM 1224 C CA . GLN A 1 154 ? -2.286 4.853 -2.244 1.00 97.19 154 GLN A CA 1
ATOM 1225 C C . GLN A 1 154 ? -2.113 4.000 -3.500 1.00 97.19 154 GLN A C 1
ATOM 1227 O O . GLN A 1 154 ? -1.119 3.285 -3.637 1.00 97.19 154 GLN A O 1
ATOM 1232 N N . ASP A 1 155 ? -3.065 4.095 -4.427 1.00 96.75 155 ASP A N 1
ATOM 1233 C CA . ASP A 1 155 ? -2.888 3.585 -5.786 1.00 96.75 155 ASP A CA 1
ATOM 1234 C C . ASP A 1 155 ? -1.978 4.544 -6.565 1.00 96.75 155 ASP A C 1
ATOM 1236 O O . ASP A 1 155 ? -2.280 5.728 -6.721 1.00 96.75 155 ASP A O 1
ATOM 1240 N N . ILE A 1 156 ? -0.844 4.029 -7.028 1.00 96.94 156 ILE A N 1
ATOM 1241 C CA . ILE A 1 156 ? 0.156 4.767 -7.807 1.00 96.94 156 ILE A CA 1
ATOM 1242 C C . ILE A 1 156 ? 0.275 4.206 -9.232 1.00 96.94 156 ILE A C 1
ATOM 1244 O O . ILE A 1 156 ? 1.257 4.471 -9.925 1.00 96.94 156 ILE A O 1
ATOM 1248 N N . THR A 1 157 ? -0.706 3.419 -9.682 1.00 95.56 157 THR A N 1
ATOM 1249 C CA . THR A 1 157 ? -0.708 2.771 -11.000 1.00 95.56 157 THR A CA 1
ATOM 1250 C C . THR A 1 157 ? -0.620 3.792 -12.125 1.00 95.56 157 THR A C 1
ATOM 1252 O O . THR A 1 157 ? 0.215 3.640 -13.014 1.00 95.56 157 THR A O 1
ATOM 1255 N N . GLU A 1 158 ? -1.413 4.863 -12.062 1.00 95.19 158 GLU A N 1
ATOM 1256 C CA . GLU A 1 158 ? -1.376 5.937 -13.059 1.00 95.19 158 GLU A CA 1
ATOM 1257 C C . GLU A 1 158 ? 0.001 6.616 -13.100 1.00 95.19 158 GLU A C 1
ATOM 1259 O O . GLU A 1 158 ? 0.587 6.772 -14.172 1.00 95.19 158 GLU A O 1
ATOM 1264 N N . ARG A 1 159 ? 0.575 6.923 -11.928 1.00 95.94 159 ARG A N 1
ATOM 1265 C CA . ARG A 1 159 ? 1.929 7.485 -11.811 1.00 95.94 159 ARG A CA 1
ATOM 1266 C C . ARG A 1 159 ? 2.969 6.573 -12.466 1.00 95.94 159 ARG A C 1
ATOM 1268 O O . ARG A 1 159 ? 3.773 7.044 -13.265 1.00 95.94 159 ARG A O 1
ATOM 1275 N N . LYS A 1 160 ? 2.927 5.265 -12.192 1.00 94.81 160 LYS A N 1
ATOM 1276 C CA . LYS A 1 160 ? 3.854 4.284 -12.782 1.00 94.81 160 LYS A CA 1
ATOM 1277 C C . LYS A 1 160 ? 3.690 4.142 -14.292 1.00 94.81 160 LYS A C 1
ATOM 1279 O O . LYS A 1 160 ? 4.685 4.000 -14.997 1.00 94.81 160 LYS A O 1
ATOM 1284 N N . GLN A 1 161 ? 2.462 4.199 -14.799 1.00 93.00 161 GLN A N 1
ATOM 1285 C CA . GLN A 1 161 ? 2.202 4.161 -16.240 1.00 93.00 161 GLN A CA 1
ATOM 1286 C C . GLN A 1 161 ? 2.760 5.400 -16.948 1.00 93.00 161 GLN A C 1
ATOM 1288 O O . GLN A 1 161 ? 3.366 5.275 -18.012 1.00 93.00 161 GLN A O 1
ATOM 1293 N N . GLN A 1 162 ? 2.611 6.582 -16.346 1.00 94.00 162 GLN A N 1
ATOM 1294 C CA . GLN A 1 162 ? 3.190 7.820 -16.871 1.00 94.00 162 GLN A CA 1
ATOM 1295 C C . GLN A 1 162 ? 4.726 7.784 -16.835 1.00 94.00 162 GLN A C 1
ATOM 1297 O O . GLN A 1 162 ? 5.363 8.082 -17.844 1.00 94.00 162 GLN A O 1
ATOM 1302 N N . GLU A 1 163 ? 5.322 7.352 -15.716 1.00 94.00 163 GLU A N 1
ATOM 1303 C CA . GLU A 1 163 ? 6.776 7.168 -15.574 1.00 94.00 163 GLU A CA 1
ATOM 1304 C C . GLU A 1 163 ? 7.341 6.235 -16.660 1.00 94.00 163 GLU A C 1
ATOM 1306 O O . GLU A 1 163 ? 8.339 6.563 -17.304 1.00 94.00 163 GLU A O 1
ATOM 1311 N N . GLU A 1 164 ? 6.684 5.100 -16.911 1.00 93.56 164 GLU A N 1
ATOM 1312 C CA . GLU A 1 164 ? 7.110 4.142 -17.933 1.00 93.56 164 GLU A CA 1
ATOM 1313 C C . GLU A 1 164 ? 6.949 4.706 -19.354 1.00 93.56 164 GLU A C 1
ATOM 1315 O O . GLU A 1 164 ? 7.864 4.591 -20.170 1.00 93.56 164 GLU A O 1
ATOM 1320 N N . SER A 1 165 ? 5.837 5.392 -19.641 1.00 93.88 165 SER A N 1
ATOM 1321 C CA . SER A 1 165 ? 5.628 6.048 -20.938 1.00 93.88 165 SER A CA 1
ATOM 1322 C C . SER A 1 165 ? 6.692 7.112 -21.217 1.00 93.88 165 SER A C 1
ATOM 1324 O O . SER A 1 165 ? 7.207 7.182 -22.334 1.00 93.88 165 SER A O 1
ATOM 1326 N N . TRP A 1 166 ? 7.044 7.936 -20.227 1.00 94.38 166 TRP A N 1
ATOM 1327 C CA . TRP A 1 166 ? 8.110 8.928 -20.381 1.00 94.38 166 TRP A CA 1
ATOM 1328 C C . TRP A 1 166 ? 9.469 8.272 -20.590 1.00 94.38 166 TRP A C 1
ATOM 1330 O O . TRP A 1 166 ? 10.255 8.727 -21.421 1.00 94.38 166 TRP A O 1
ATOM 1340 N N . LYS A 1 167 ? 9.752 7.184 -19.872 1.00 94.19 167 LYS A N 1
ATOM 1341 C CA . LYS A 1 167 ? 11.007 6.446 -20.013 1.00 94.19 167 LYS A CA 1
ATOM 1342 C C . LYS A 1 167 ? 11.171 5.857 -21.415 1.00 94.19 167 LYS A C 1
ATOM 1344 O O . LYS A 1 167 ? 12.258 5.956 -21.983 1.00 94.19 167 LYS A O 1
ATOM 1349 N N . GLN A 1 168 ? 10.102 5.305 -21.987 1.00 93.81 168 GLN A N 1
ATOM 1350 C CA . GLN A 1 168 ? 10.098 4.787 -23.358 1.00 93.81 168 GLN A CA 1
ATOM 1351 C C . GLN A 1 168 ? 10.359 5.900 -24.379 1.00 93.81 168 GLN A C 1
ATOM 1353 O O . GLN A 1 168 ? 11.258 5.769 -25.207 1.00 93.81 168 GLN A O 1
ATOM 1358 N N . GLN A 1 169 ? 9.671 7.038 -24.252 1.00 94.56 169 GLN A N 1
ATOM 1359 C CA . GLN A 1 169 ? 9.892 8.200 -25.123 1.00 94.56 169 GLN A CA 1
ATOM 1360 C C . GLN A 1 169 ? 11.329 8.729 -25.044 1.00 94.56 169 GLN A C 1
ATOM 1362 O O . GLN A 1 169 ? 11.938 9.042 -26.067 1.00 94.56 169 GLN A O 1
ATOM 1367 N N . LEU A 1 170 ? 11.900 8.818 -23.837 1.00 94.94 170 LEU A N 1
ATOM 1368 C CA . LEU A 1 170 ? 13.292 9.233 -23.660 1.00 94.94 170 LEU A CA 1
ATOM 1369 C C . LEU A 1 170 ? 14.254 8.264 -24.348 1.00 94.94 170 LEU A C 1
ATOM 1371 O O . LEU A 1 170 ? 15.182 8.707 -25.022 1.00 94.94 170 LEU A O 1
ATOM 1375 N N . GLN A 1 171 ? 14.019 6.957 -24.219 1.00 95.12 171 GLN A N 1
ATOM 1376 C CA . GLN A 1 171 ? 14.850 5.939 -24.853 1.00 95.12 171 GLN A CA 1
ATOM 1377 C C . GLN A 1 171 ? 14.788 6.020 -26.385 1.00 95.12 171 GLN A C 1
ATOM 1379 O O . GLN A 1 171 ? 15.829 5.950 -27.040 1.00 95.12 171 GLN A O 1
ATOM 1384 N N . GLU A 1 172 ? 13.602 6.222 -26.957 1.00 95.00 172 GLU A N 1
ATOM 1385 C CA . GLU A 1 172 ? 13.417 6.407 -28.402 1.00 95.00 172 GLU A CA 1
ATOM 1386 C C . GLU A 1 172 ? 14.159 7.643 -28.922 1.00 95.00 172 GLU A C 1
ATOM 1388 O O . GLU A 1 172 ? 14.930 7.549 -29.880 1.00 95.00 172 GLU A O 1
ATOM 1393 N N . LEU A 1 173 ? 14.004 8.787 -28.247 1.00 95.12 173 LEU A N 1
ATOM 1394 C CA . LEU A 1 173 ? 14.707 10.022 -28.605 1.00 95.12 173 LEU A CA 1
ATOM 1395 C C . LEU A 1 173 ? 16.228 9.858 -28.528 1.00 95.12 173 LEU A C 1
ATOM 1397 O O . LEU A 1 173 ? 16.961 10.385 -29.365 1.00 95.12 173 LEU A O 1
ATOM 1401 N N . GLN A 1 174 ? 16.717 9.122 -27.533 1.00 95.19 174 GLN A N 1
ATOM 1402 C CA . GLN A 1 174 ? 18.145 8.911 -27.327 1.00 95.19 174 GLN A CA 1
ATOM 1403 C C . GLN A 1 174 ? 18.756 8.037 -28.427 1.00 95.19 174 GLN A C 1
ATOM 1405 O O . GLN A 1 174 ? 19.851 8.335 -28.908 1.00 95.19 174 GLN A O 1
ATOM 1410 N N . ILE A 1 175 ? 18.018 7.021 -28.887 1.00 95.44 175 ILE A N 1
ATOM 1411 C CA . ILE A 1 175 ? 18.376 6.230 -30.069 1.00 95.44 175 ILE A CA 1
ATOM 1412 C C . IL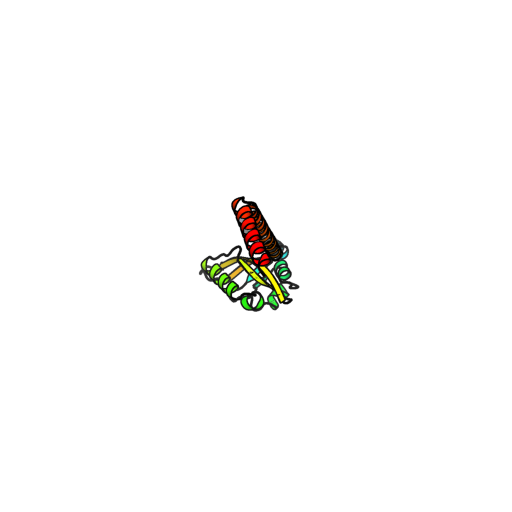E A 1 175 ? 18.386 7.129 -31.314 1.00 95.44 175 ILE A C 1
ATOM 1414 O O . ILE A 1 175 ? 19.363 7.128 -32.060 1.00 95.44 175 ILE A O 1
ATOM 1418 N N . GLU A 1 176 ? 17.356 7.948 -31.536 1.00 94.75 176 GLU A N 1
ATOM 1419 C CA . GLU A 1 176 ? 17.290 8.817 -32.719 1.00 94.75 176 GLU A CA 1
ATOM 1420 C C . GLU A 1 176 ? 18.456 9.821 -32.780 1.00 94.75 176 GLU A C 1
ATOM 1422 O O . GLU A 1 176 ? 19.056 10.027 -33.842 1.00 94.75 176 GLU A O 1
ATOM 1427 N N . ILE A 1 177 ? 18.811 10.424 -31.640 1.00 95.25 177 ILE A N 1
ATOM 1428 C CA . ILE A 1 177 ? 19.951 11.342 -31.529 1.00 95.25 177 ILE A CA 1
ATOM 1429 C C . ILE A 1 177 ? 21.256 10.629 -31.887 1.00 95.25 177 ILE A C 1
ATOM 1431 O O . ILE A 1 177 ? 22.027 11.158 -32.690 1.00 95.25 177 ILE A O 1
ATOM 1435 N N . ASP A 1 178 ? 21.494 9.434 -31.343 1.00 95.12 178 ASP A N 1
ATOM 1436 C CA . ASP A 1 178 ? 22.698 8.648 -31.631 1.00 95.12 178 ASP A CA 1
ATOM 1437 C C . ASP A 1 178 ? 22.781 8.273 -33.121 1.00 95.12 178 ASP A C 1
ATOM 1439 O O . ASP A 1 178 ? 23.812 8.482 -33.765 1.00 95.12 178 ASP A O 1
ATOM 1443 N N . HIS A 1 179 ? 21.671 7.840 -33.727 1.00 93.88 179 HIS A N 1
ATOM 1444 C CA . HIS A 1 179 ? 21.602 7.573 -35.167 1.00 93.88 179 HIS A CA 1
ATOM 1445 C C . HIS A 1 179 ? 21.922 8.819 -36.011 1.00 93.88 179 HIS A C 1
ATOM 1447 O O . HIS A 1 179 ? 22.715 8.736 -36.955 1.00 93.88 179 HIS A O 1
ATOM 1453 N N . LYS A 1 180 ? 21.355 9.986 -35.671 1.00 93.31 180 LYS A N 1
ATOM 1454 C CA . LYS A 1 180 ? 21.629 11.256 -36.369 1.00 93.31 180 LYS A CA 1
ATOM 1455 C C . LYS A 1 180 ? 23.080 11.707 -36.208 1.00 93.31 180 LYS A C 1
ATOM 1457 O O . LYS A 1 180 ? 23.680 12.176 -37.175 1.00 93.31 180 LYS A O 1
ATOM 1462 N N . GLN A 1 181 ? 23.658 11.553 -35.018 1.00 92.62 181 GLN A N 1
ATOM 1463 C CA . GLN A 1 181 ? 25.061 11.881 -34.759 1.00 92.62 181 GLN A CA 1
ATOM 1464 C C . GLN A 1 181 ? 26.003 10.981 -35.557 1.00 92.62 181 GLN A C 1
ATOM 1466 O O . GLN A 1 181 ? 26.908 11.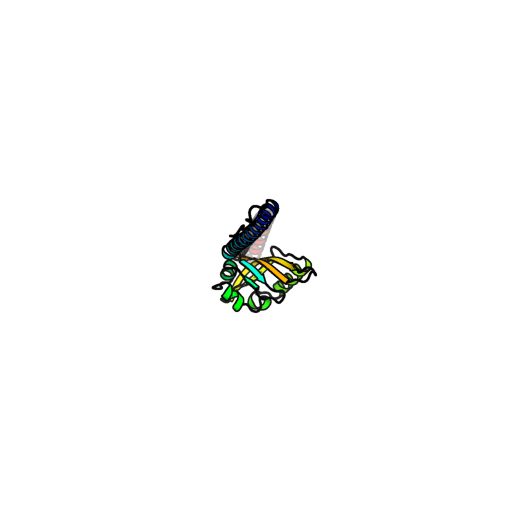494 -36.216 1.00 92.62 181 GLN A O 1
ATOM 1471 N N . ARG A 1 182 ? 25.755 9.666 -35.579 1.00 93.12 182 ARG A N 1
ATOM 1472 C CA . ARG A 1 182 ? 26.530 8.724 -36.401 1.00 93.12 182 ARG A CA 1
ATOM 1473 C C . ARG A 1 182 ? 26.420 9.049 -37.884 1.00 93.12 182 ARG A C 1
ATOM 1475 O O . ARG A 1 182 ? 27.438 9.107 -38.564 1.00 93.12 182 ARG A O 1
ATOM 1482 N N . ALA A 1 183 ? 25.213 9.319 -38.386 1.00 90.06 183 ALA A N 1
ATOM 1483 C CA . ALA A 1 183 ? 25.014 9.699 -39.784 1.00 90.06 183 ALA A CA 1
ATOM 1484 C C . ALA A 1 183 ? 25.781 10.983 -40.141 1.00 90.06 183 ALA A C 1
ATOM 1486 O O . ALA A 1 183 ? 26.432 11.046 -41.184 1.00 90.06 183 ALA A O 1
ATOM 1487 N N . ARG A 1 184 ? 25.765 11.984 -39.251 1.00 91.94 184 ARG A N 1
ATOM 1488 C CA . ARG A 1 184 ? 26.532 13.222 -39.419 1.00 91.94 184 ARG A CA 1
ATOM 1489 C C . ARG A 1 184 ? 28.041 12.973 -39.417 1.00 91.94 184 ARG A C 1
ATOM 1491 O O . ARG A 1 184 ? 28.719 13.489 -40.296 1.00 91.94 184 ARG A O 1
ATOM 1498 N N . GLN A 1 185 ? 28.556 12.164 -38.491 1.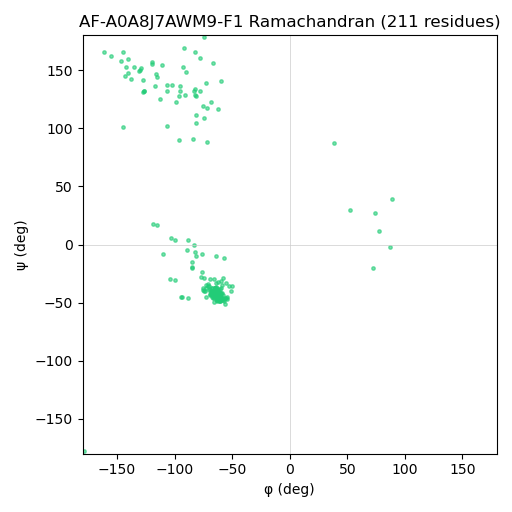00 88.69 185 GLN A N 1
ATOM 1499 C CA . GLN A 1 185 ? 29.978 11.801 -38.456 1.00 88.69 185 GLN A CA 1
ATOM 1500 C C . GLN A 1 185 ? 30.409 11.065 -39.729 1.00 88.69 185 GLN A C 1
ATOM 1502 O O . GLN A 1 185 ? 31.448 11.386 -40.299 1.00 88.69 185 GLN A O 1
ATOM 1507 N N . VAL A 1 186 ? 29.601 10.117 -40.215 1.00 87.50 186 VAL A N 1
ATOM 1508 C CA . VAL A 1 186 ? 29.867 9.417 -41.482 1.00 87.50 186 VAL A CA 1
ATOM 1509 C C . VAL A 1 186 ? 29.901 10.403 -42.649 1.00 87.50 186 VAL A C 1
ATOM 1511 O O . VAL A 1 186 ? 30.807 10.324 -43.477 1.00 87.50 186 VAL A O 1
ATOM 1514 N N . ALA A 1 187 ? 28.960 11.350 -42.709 1.00 84.75 187 ALA A N 1
ATOM 1515 C CA . ALA A 1 187 ? 28.943 12.382 -43.742 1.00 84.75 187 ALA A CA 1
ATOM 1516 C C . ALA A 1 187 ? 30.178 13.300 -43.667 1.00 84.75 187 ALA A C 1
ATOM 1518 O O . ALA A 1 187 ? 30.805 13.554 -44.693 1.00 84.75 187 ALA A O 1
ATOM 1519 N N . GLU A 1 188 ? 30.574 13.737 -42.466 1.00 89.25 188 GLU A N 1
ATOM 1520 C CA . GLU A 1 188 ? 31.774 14.557 -42.243 1.00 89.25 188 GLU A CA 1
ATOM 1521 C C . GLU A 1 188 ? 33.049 13.817 -42.694 1.00 89.25 188 GLU A C 1
ATOM 1523 O O . GLU A 1 188 ? 33.816 14.351 -43.501 1.00 89.25 188 GLU A O 1
ATOM 1528 N N . ILE A 1 189 ? 33.233 12.555 -42.287 1.00 83.62 189 ILE A N 1
ATOM 1529 C CA . ILE A 1 189 ? 34.367 11.717 -42.718 1.00 83.62 189 ILE A CA 1
ATOM 1530 C C . ILE A 1 189 ? 34.367 11.537 -44.243 1.00 83.62 189 ILE A C 1
ATOM 1532 O O . ILE A 1 189 ? 35.397 11.736 -44.887 1.00 83.62 189 ILE A O 1
ATOM 1536 N N . SER A 1 190 ? 33.211 11.228 -44.835 1.00 78.62 190 SER A N 1
ATOM 1537 C CA . SER A 1 190 ? 33.077 11.011 -46.286 1.00 78.62 190 SER A CA 1
ATOM 1538 C C . SER A 1 190 ? 33.346 12.278 -47.108 1.00 78.62 190 SER A C 1
ATOM 1540 O O . SER A 1 190 ? 33.803 12.201 -48.248 1.00 78.62 190 SER A O 1
ATOM 1542 N N . SER A 1 191 ? 33.070 13.454 -46.537 1.00 78.75 191 SER A N 1
ATOM 1543 C CA . SER A 1 191 ? 33.313 14.759 -47.167 1.00 78.75 191 SER A CA 1
ATOM 1544 C C . SER A 1 191 ? 34.755 15.261 -47.034 1.00 78.75 191 SER A C 1
ATOM 1546 O O . SER A 1 191 ? 35.105 16.280 -47.620 1.00 78.75 191 SER A O 1
ATOM 1548 N N . THR A 1 192 ? 35.602 14.562 -46.275 1.00 87.94 192 THR A N 1
ATOM 1549 C CA . THR A 1 192 ? 36.991 14.977 -46.060 1.00 87.94 192 THR A CA 1
ATOM 1550 C C . THR A 1 192 ? 37.823 14.752 -47.327 1.00 87.94 192 THR A C 1
ATOM 1552 O O . THR A 1 192 ? 37.736 13.695 -47.954 1.00 87.94 192 THR A O 1
ATOM 1555 N N . ASP A 1 193 ? 38.701 15.703 -47.662 1.00 78.62 193 ASP A N 1
ATOM 1556 C CA . ASP A 1 193 ? 39.603 15.652 -48.829 1.00 78.62 193 ASP A CA 1
ATOM 1557 C C . ASP A 1 193 ? 40.396 14.341 -48.942 1.00 78.62 193 ASP A C 1
ATOM 1559 O O . ASP A 1 193 ? 40.644 13.835 -50.036 1.00 78.62 193 ASP A O 1
ATOM 1563 N N . TYR A 1 194 ? 40.795 13.776 -47.801 1.00 79.69 194 TYR A N 1
ATOM 1564 C CA . TYR A 1 194 ? 41.490 12.492 -47.735 1.00 79.69 194 TYR A CA 1
ATOM 1565 C C . TYR A 1 194 ? 40.624 11.337 -48.259 1.00 79.69 194 TYR A C 1
ATOM 1567 O O . TYR A 1 194 ? 41.095 10.518 -49.045 1.00 79.69 194 TYR A O 1
ATOM 1575 N N . PHE A 1 195 ? 39.347 11.295 -47.870 1.00 79.75 195 PHE A N 1
ATOM 1576 C CA . PHE A 1 195 ? 38.421 10.235 -48.265 1.00 79.75 195 PHE A CA 1
ATOM 1577 C C . PHE A 1 195 ? 38.005 10.370 -49.737 1.00 79.75 195 PHE A C 1
ATOM 1579 O O . PHE A 1 195 ? 37.985 9.380 -50.463 1.00 79.75 195 PHE A O 1
ATOM 1586 N N . GLN A 1 196 ? 37.767 11.599 -50.211 1.00 82.06 196 GLN A N 1
ATOM 1587 C CA . GLN A 1 196 ? 37.498 11.896 -51.627 1.00 82.06 196 GLN A CA 1
ATOM 1588 C C . GLN A 1 196 ? 38.650 11.435 -52.538 1.00 82.06 196 GLN A C 1
ATOM 1590 O O . GLN A 1 196 ? 38.411 10.804 -53.568 1.00 82.06 196 GLN A O 1
ATOM 1595 N N . LYS A 1 197 ? 39.906 11.692 -52.140 1.00 84.00 197 LYS A N 1
ATOM 1596 C CA . LYS A 1 197 ? 41.094 11.223 -52.876 1.00 84.00 197 LYS A CA 1
ATOM 1597 C C . LYS A 1 197 ? 41.199 9.698 -52.902 1.00 84.00 197 LYS A C 1
ATOM 1599 O O . LYS A 1 197 ? 41.441 9.141 -53.967 1.00 84.00 197 LYS A O 1
ATOM 1604 N N . LEU A 1 198 ? 40.972 9.037 -51.764 1.00 83.31 198 LEU A N 1
ATOM 1605 C CA . LEU A 1 198 ? 41.001 7.574 -51.666 1.00 83.31 198 LEU A CA 1
ATOM 1606 C C . LEU A 1 198 ? 39.947 6.919 -52.579 1.00 83.31 198 LEU A C 1
ATOM 1608 O O . LEU A 1 198 ? 40.235 5.935 -53.257 1.00 83.31 198 LEU A O 1
ATOM 1612 N N . MET A 1 199 ? 38.736 7.487 -52.628 1.00 82.50 199 MET A N 1
ATOM 1613 C CA . MET A 1 199 ? 37.655 7.008 -53.497 1.00 82.50 199 MET A CA 1
ATOM 1614 C C . MET A 1 199 ? 37.997 7.163 -54.985 1.00 82.50 199 MET A C 1
ATOM 1616 O O . MET A 1 199 ? 37.813 6.220 -55.751 1.00 82.50 199 MET A O 1
ATOM 1620 N N . ALA A 1 200 ? 38.558 8.307 -55.389 1.00 83.44 200 ALA A N 1
ATOM 1621 C CA . ALA A 1 200 ? 38.990 8.529 -56.770 1.00 83.44 200 ALA A CA 1
ATOM 1622 C C . ALA A 1 200 ? 40.114 7.565 -57.201 1.00 83.44 200 ALA A C 1
ATOM 1624 O O . ALA A 1 200 ? 40.140 7.093 -58.338 1.00 83.44 200 ALA A O 1
ATOM 1625 N N . GLU A 1 201 ? 41.041 7.247 -56.295 1.00 87.19 201 GLU A N 1
ATOM 1626 C CA . GLU A 1 201 ? 42.124 6.292 -56.546 1.00 87.19 201 GLU A CA 1
ATOM 1627 C C . GLU A 1 201 ? 41.601 4.851 -56.692 1.00 87.19 201 GLU A C 1
ATOM 1629 O O . GLU A 1 201 ? 42.017 4.128 -57.601 1.00 87.19 201 GLU A O 1
ATOM 1634 N N . ALA A 1 202 ? 40.627 4.451 -55.868 1.00 79.75 202 ALA A N 1
ATOM 1635 C CA . ALA A 1 202 ? 39.976 3.145 -55.962 1.00 79.75 202 ALA A CA 1
ATOM 1636 C C . ALA A 1 202 ? 39.179 2.964 -57.269 1.00 79.75 202 ALA A C 1
ATOM 1638 O O . ALA A 1 202 ? 39.260 1.903 -57.894 1.00 79.75 202 ALA A O 1
ATOM 1639 N N . ASP A 1 203 ? 38.450 3.993 -57.714 1.00 83.25 203 ASP A N 1
ATOM 1640 C CA . ASP A 1 203 ? 37.716 3.962 -58.986 1.00 83.25 203 ASP A CA 1
ATOM 1641 C C . ASP A 1 203 ? 38.662 3.854 -60.189 1.00 83.25 203 ASP A C 1
ATOM 1643 O O . ASP A 1 203 ? 38.408 3.077 -61.114 1.00 83.25 203 ASP A O 1
ATOM 1647 N N . ASN A 1 204 ? 39.799 4.557 -60.152 1.00 82.81 204 ASN A N 1
ATOM 1648 C CA . ASN A 1 204 ? 40.834 4.435 -61.179 1.00 82.81 204 ASN A CA 1
ATOM 1649 C C . ASN A 1 204 ? 41.392 3.006 -61.262 1.00 82.81 204 ASN A C 1
ATOM 1651 O O . ASN A 1 204 ? 41.491 2.458 -62.359 1.00 82.81 204 ASN A O 1
ATOM 1655 N N . LEU A 1 205 ? 41.702 2.374 -60.124 1.00 78.56 205 LEU A N 1
ATOM 1656 C CA . LEU A 1 205 ? 42.192 0.988 -60.078 1.00 78.56 205 LEU A CA 1
ATOM 1657 C C . LEU A 1 205 ? 41.147 -0.022 -60.573 1.00 78.56 205 LEU A C 1
ATOM 1659 O O . LEU A 1 205 ? 41.483 -0.990 -61.258 1.00 78.56 205 LEU A O 1
ATOM 1663 N N . ARG A 1 206 ? 39.870 0.205 -60.256 1.00 75.12 206 ARG A N 1
ATOM 1664 C CA . ARG A 1 206 ? 38.764 -0.646 -60.706 1.00 75.12 206 ARG A CA 1
ATOM 1665 C C . ARG A 1 206 ? 38.549 -0.561 -62.218 1.00 75.12 206 ARG A C 1
ATOM 1667 O O . ARG A 1 206 ? 38.334 -1.593 -62.850 1.00 75.12 206 ARG A O 1
ATOM 1674 N N . ASN A 1 207 ? 38.627 0.634 -62.798 1.00 74.50 207 ASN A N 1
ATOM 1675 C CA . ASN A 1 207 ? 38.528 0.815 -64.248 1.00 74.50 207 ASN A CA 1
ATOM 1676 C C . ASN A 1 207 ? 39.736 0.207 -64.970 1.00 74.50 207 ASN A C 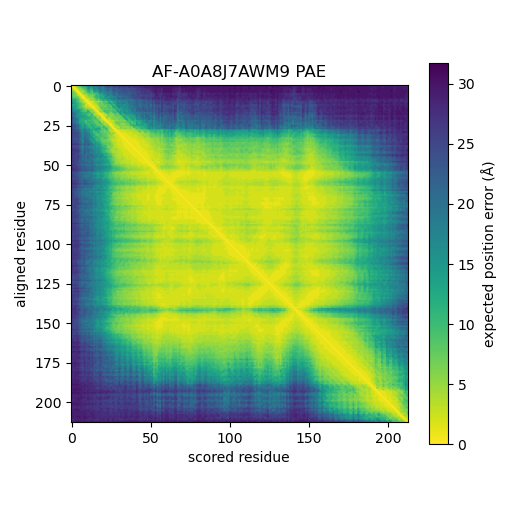1
ATOM 1678 O O . ASN A 1 207 ? 39.557 -0.462 -65.984 1.00 74.50 207 ASN A O 1
ATOM 1682 N N . PHE A 1 208 ? 40.932 0.310 -64.380 1.00 65.81 208 PHE A N 1
ATOM 1683 C CA . PHE A 1 208 ? 42.135 -0.340 -64.902 1.00 65.81 208 PHE A CA 1
ATOM 1684 C C . PHE A 1 208 ? 42.004 -1.868 -64.983 1.00 65.81 208 PHE A C 1
ATOM 1686 O O . PHE A 1 208 ? 42.481 -2.467 -65.934 1.00 65.81 208 PHE A O 1
ATOM 1693 N N . ASN A 1 209 ? 41.338 -2.526 -64.031 1.00 61.47 209 ASN A N 1
ATOM 1694 C CA . ASN A 1 209 ? 41.145 -3.983 -64.085 1.00 61.47 209 ASN A CA 1
ATOM 1695 C C . ASN A 1 209 ? 40.068 -4.432 -65.090 1.00 61.47 209 ASN A C 1
ATOM 1697 O O . ASN A 1 209 ? 40.111 -5.568 -65.556 1.00 61.47 209 ASN A O 1
ATOM 1701 N N . ASN A 1 210 ? 39.116 -3.561 -65.432 1.00 60.06 210 ASN A N 1
ATOM 1702 C CA . ASN A 1 210 ? 38.045 -3.873 -66.383 1.00 60.06 210 ASN A CA 1
ATOM 1703 C C . ASN A 1 210 ? 38.451 -3.660 -67.850 1.00 60.06 210 ASN A C 1
ATOM 1705 O O . ASN A 1 210 ? 37.816 -4.224 -68.731 1.00 60.06 210 ASN A O 1
ATOM 1709 N N . GLU A 1 211 ? 39.488 -2.866 -68.125 1.00 55.44 211 GLU A N 1
ATOM 1710 C CA . GLU A 1 211 ? 39.990 -2.626 -69.490 1.00 55.44 211 GLU A CA 1
ATOM 1711 C C . GLU A 1 211 ? 40.914 -3.741 -70.015 1.00 55.44 211 GLU A C 1
ATOM 1713 O O . GLU A 1 211 ? 41.234 -3.765 -71.202 1.00 55.44 211 GLU A O 1
ATOM 1718 N N . TRP A 1 212 ? 41.325 -4.678 -69.153 1.00 51.84 212 TRP A N 1
ATOM 1719 C CA . TRP A 1 212 ? 42.249 -5.772 -69.488 1.00 51.84 212 TRP A CA 1
ATOM 1720 C C . TRP A 1 212 ? 41.642 -7.181 -69.318 1.00 51.84 212 TRP A C 1
ATOM 1722 O O . TRP A 1 212 ? 42.387 -8.161 -69.264 1.00 51.84 212 TRP A O 1
ATOM 1732 N N . SER A 1 213 ? 40.307 -7.294 -69.246 1.00 48.69 213 SER A N 1
ATOM 1733 C CA . SER A 1 213 ? 39.544 -8.555 -69.389 1.00 48.69 213 SER A CA 1
ATOM 1734 C C . SER A 1 213 ? 38.798 -8.585 -70.718 1.00 48.69 213 SER A C 1
ATOM 1736 O O . SER A 1 213 ? 38.718 -9.683 -71.311 1.00 48.69 213 SER A O 1
#

Radius of gyration: 38.95 Å; Cα contacts (8 Å, |Δi|>4): 245; chains: 1; bounding box: 93×40×140 Å

Secondary structure (DSSP, 8-state):
------TTS-HHHHHHHHHHHHHHHHHHHHHHHHHHHHHHHHHHHHHHHHH-SSEEEEE-TTS-EEEE-HHHHHHTT-SSHHHHHHH-S-HHHHTBS-HHHHHHHHHHHHHHSEEEEEEEEEE-TTS-EEEEEEEEEEEE-TTS-EEEEEEEEEE-HHHHHHHHHHHHHHHHHHHHHHHHHHHHHHHHHHTSHHHHHHHHHHHHHHHHHHTT-

Nearest PDB structures (foldseek):
  8a7f-assembly1_A  TM=6.608E-01  e=1.233E-09  Pseudomonas putida KT2440
  8a6x-assembly1_B  TM=6.444E-01  e=9.052E-09  Pseudomonas putida KT2440
  4llo-assembly2_D  TM=7.355E-01  e=1.498E-06  Mus musculus
  5j7e-assembly5_E  TM=7.258E-01  e=1.805E-06  Homo sapiens
  4llo-assembly3_F  TM=7.186E-01  e=2.316E-06  Mus musculus

Solvent-accessible surface area (backbone atoms only — not comparable to full-atom values): 11389 Å² total; per-residue (Å²): 136,85,88,75,79,65,73,78,72,41,67,70,53,45,53,50,52,51,50,52,52,50,52,50,54,51,52,56,47,52,51,52,50,52,52,49,51,48,52,52,50,50,52,52,51,47,50,53,51,57,67,34,84,51,13,37,39,30,28,39,86,91,31,34,58,79,43,54,19,48,30,33,16,50,76,34,62,31,94,33,32,65,57,37,43,68,70,39,72,38,40,56,75,62,33,33,71,50,56,65,59,49,52,51,51,53,55,46,25,72,74,62,39,43,44,65,82,43,71,47,48,31,40,27,73,87,66,50,78,43,36,33,32,35,35,38,34,53,42,57,49,99,84,69,47,74,67,31,36,39,35,42,38,41,83,41,40,68,61,52,52,50,55,50,53,50,52,51,51,53,51,52,52,52,50,51,50,52,53,52,50,52,53,49,51,52,50,54,54,58,69,31,71,70,45,50,50,52,51,55,52,51,51,52,54,55,53,58,61,62,77,77,112

pLDDT: mean 87.22, std 14.01, range [39.0, 97.94]

Sequence (213 aa):
MNGGADLLSDPAIRQSSCRVTSMYLTFDTERKQAEEALRVAEENYRSIFENALEGIFQSSPEGYFIRVNPALAKIYGYDSPHDMIQSITNISKQLYVDAERRAEFITAIEKHGTIKDFEYRGYCKNGSIIWTQIDARAVTDGNGRVIYYEGIVQDITERKQQEESWKQQLQELQIEIDHKQRARQVAEISSTDYFQKLMAEADNLRNFNNEWS

Mean predicted aligned error: 11.82 Å